Protein AF-A0A067NDP5-F1 (afdb_monomer)

pLDDT: mean 85.1, std 18.45, range [31.41, 98.12]

Structure (mmCIF, N/CA/C/O backbone):
data_AF-A0A067NDP5-F1
#
_entry.id   AF-A0A067NDP5-F1
#
loop_
_atom_site.group_PDB
_atom_site.id
_atom_site.type_symbol
_atom_site.label_atom_id
_atom_site.label_alt_id
_atom_site.label_comp_id
_atom_site.label_asym_id
_atom_site.label_entity_id
_atom_site.label_seq_id
_atom_site.pdbx_PDB_ins_code
_atom_site.Cartn_x
_atom_site.Cartn_y
_atom_site.Cartn_z
_atom_site.occupancy
_atom_site.B_iso_or_equiv
_atom_site.auth_seq_id
_atom_site.auth_comp_id
_atom_site.auth_asym_id
_atom_site.auth_atom_id
_atom_site.pdbx_PDB_model_num
ATOM 1 N N . MET A 1 1 ? 64.165 3.259 50.215 1.00 39.31 1 MET A N 1
ATOM 2 C CA . MET A 1 1 ? 64.208 3.859 48.869 1.00 39.31 1 MET A CA 1
ATOM 3 C C . MET A 1 1 ? 62.874 4.528 48.645 1.00 39.31 1 MET A C 1
ATOM 5 O O . MET A 1 1 ? 61.883 3.859 48.388 1.00 39.31 1 MET A O 1
ATOM 9 N N . GLU A 1 2 ? 62.861 5.828 48.900 1.00 41.53 2 GLU A N 1
ATOM 10 C CA . GLU A 1 2 ? 61.813 6.753 48.487 1.00 41.53 2 GLU A CA 1
ATOM 11 C C . GLU A 1 2 ? 61.827 6.871 46.960 1.00 41.53 2 GLU A C 1
ATOM 13 O O . GLU A 1 2 ? 62.899 6.759 46.371 1.00 41.53 2 GLU A O 1
ATOM 18 N N . LEU A 1 3 ? 60.668 7.119 46.347 1.00 41.94 3 LEU A N 1
ATOM 19 C CA . LEU A 1 3 ? 60.513 8.037 45.213 1.00 41.94 3 LEU A CA 1
ATOM 20 C C . LEU A 1 3 ? 59.014 8.304 45.012 1.00 41.94 3 LEU A C 1
ATOM 22 O O . LEU A 1 3 ? 58.262 7.504 44.462 1.00 41.94 3 LEU A O 1
ATOM 26 N N . ILE A 1 4 ? 58.609 9.450 45.552 1.00 38.56 4 ILE A N 1
ATOM 27 C CA . ILE A 1 4 ? 57.334 10.136 45.358 1.00 38.56 4 ILE A CA 1
ATOM 28 C C . ILE A 1 4 ? 57.357 10.740 43.948 1.00 38.56 4 ILE A C 1
ATOM 30 O O . ILE A 1 4 ? 58.305 11.443 43.603 1.00 38.56 4 ILE A O 1
ATOM 34 N N . ALA A 1 5 ? 56.327 10.482 43.138 1.00 41.34 5 ALA A N 1
ATOM 35 C CA . ALA A 1 5 ? 56.141 11.155 41.856 1.00 41.34 5 ALA A CA 1
ATOM 36 C C . ALA A 1 5 ? 55.153 12.317 42.014 1.00 41.34 5 ALA A C 1
ATOM 38 O O . ALA A 1 5 ? 54.000 12.148 42.412 1.00 41.34 5 ALA A O 1
ATOM 39 N N . SER A 1 6 ? 55.678 13.500 41.726 1.00 41.66 6 SER A N 1
ATOM 40 C CA . SER A 1 6 ? 55.098 14.822 41.907 1.00 41.66 6 SER A CA 1
ATOM 41 C C . SER A 1 6 ? 54.107 15.197 40.805 1.00 41.66 6 SER A C 1
ATOM 43 O O . SER A 1 6 ? 54.255 14.830 39.642 1.00 41.66 6 SER A O 1
ATOM 45 N N . VAL A 1 7 ? 53.125 16.009 41.189 1.00 33.25 7 VAL A N 1
ATOM 46 C CA . VAL A 1 7 ? 52.172 16.698 40.315 1.00 33.25 7 VAL A CA 1
ATOM 47 C C . VAL A 1 7 ? 52.856 17.897 39.646 1.00 33.25 7 VAL A C 1
ATOM 49 O O . VAL A 1 7 ? 53.431 18.735 40.339 1.00 33.25 7 VAL A O 1
ATOM 52 N N . SER A 1 8 ? 52.701 18.047 38.328 1.00 42.38 8 SER A N 1
ATOM 53 C CA . SER A 1 8 ? 52.925 19.318 37.627 1.00 42.38 8 SER A CA 1
ATOM 54 C C . SER A 1 8 ? 51.637 19.778 36.954 1.00 42.38 8 SER A C 1
ATOM 56 O O 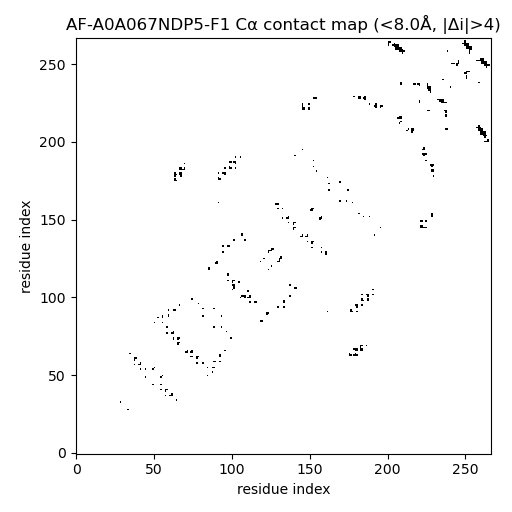. SER A 1 8 ? 51.109 19.133 36.052 1.00 42.38 8 SER A O 1
ATOM 58 N N . ARG A 1 9 ? 51.137 20.920 37.435 1.00 36.53 9 ARG A N 1
ATOM 59 C CA . ARG A 1 9 ? 50.087 21.733 36.821 1.00 36.53 9 ARG A CA 1
ATOM 60 C C . ARG A 1 9 ? 50.687 22.498 35.641 1.00 36.53 9 ARG A C 1
ATOM 62 O O . ARG A 1 9 ? 51.708 23.155 35.818 1.00 36.53 9 ARG A O 1
ATOM 69 N N . SER A 1 10 ? 50.019 22.478 34.491 1.00 45.12 10 SER A N 1
ATOM 70 C CA . SER A 1 10 ? 50.196 23.490 33.449 1.00 45.12 10 SER A CA 1
ATOM 71 C C . SER A 1 10 ? 48.856 24.165 33.190 1.00 45.12 10 SER A C 1
ATOM 73 O O . SER A 1 10 ? 47.838 23.509 32.977 1.00 45.12 10 SER A O 1
ATOM 75 N N . SER A 1 11 ? 48.897 25.485 33.310 1.00 39.09 11 SER A N 1
ATOM 76 C CA . SER A 1 11 ? 47.833 26.457 33.120 1.00 39.09 11 SER A CA 1
ATOM 77 C C . SER A 1 11 ? 47.750 26.812 31.637 1.00 39.09 11 SER A C 1
ATOM 79 O O . SER A 1 11 ? 48.745 27.252 31.068 1.00 39.09 11 SER A O 1
ATOM 81 N N . GLY A 1 12 ? 46.572 26.671 31.033 1.00 38.00 12 GLY A N 1
ATOM 82 C CA . GLY A 1 12 ? 46.265 27.158 29.689 1.00 38.00 12 GLY A CA 1
ATOM 83 C C . GLY A 1 12 ? 44.878 27.783 29.707 1.00 38.00 12 GLY A C 1
ATOM 84 O O . GLY A 1 12 ? 43.888 27.070 29.824 1.00 38.00 12 GLY A O 1
ATOM 85 N N . LEU A 1 13 ? 44.843 29.112 29.691 1.00 39.62 13 LEU A N 1
ATOM 86 C CA . LEU A 1 13 ? 43.693 29.969 29.947 1.00 39.62 13 LEU A CA 1
ATOM 87 C C . LEU A 1 13 ? 43.399 30.751 28.666 1.00 39.62 13 LEU A C 1
ATOM 89 O O . LEU A 1 13 ? 44.028 31.775 28.450 1.00 39.62 13 LEU A O 1
ATOM 93 N N . GLU A 1 14 ? 42.484 30.272 27.826 1.00 42.41 14 GLU A N 1
ATOM 94 C CA . GLU A 1 14 ? 41.905 30.997 26.682 1.00 42.41 14 GLU A CA 1
ATOM 95 C C . GLU A 1 14 ? 40.549 30.350 26.346 1.00 42.41 14 GLU A C 1
ATOM 97 O O . GLU A 1 14 ? 40.441 29.131 26.392 1.00 42.41 14 GLU A O 1
ATOM 102 N N . LYS A 1 15 ? 39.472 31.020 25.946 1.00 47.00 15 LYS A N 1
ATOM 103 C CA . LYS A 1 15 ? 38.990 32.404 26.012 1.00 47.00 15 LYS A CA 1
ATOM 104 C C . LYS A 1 15 ? 37.542 32.289 25.509 1.00 47.00 15 LYS A C 1
ATOM 106 O O . LYS A 1 15 ? 37.313 31.610 24.510 1.00 47.00 15 LYS A O 1
ATOM 111 N N . ASP A 1 16 ? 36.595 32.903 26.210 1.00 38.62 16 ASP A N 1
ATOM 112 C CA . ASP A 1 16 ? 35.171 32.879 25.868 1.00 38.62 16 ASP A CA 1
ATOM 113 C C . ASP A 1 16 ? 34.904 33.350 24.433 1.00 38.62 16 ASP A C 1
ATOM 115 O O . ASP A 1 16 ? 35.484 34.326 23.948 1.00 38.62 16 ASP A O 1
ATOM 119 N N . GLY A 1 17 ? 33.993 32.641 23.776 1.00 38.41 17 GLY A N 1
ATOM 120 C CA . GLY A 1 17 ? 33.547 32.889 22.414 1.00 38.41 17 GLY A CA 1
ATOM 121 C C . GLY A 1 17 ? 32.207 32.212 22.171 1.00 38.41 17 GLY A C 1
ATOM 122 O O . GLY A 1 17 ? 32.102 31.346 21.304 1.00 38.41 17 GLY A O 1
ATOM 123 N N . ASP A 1 18 ? 31.200 32.594 22.961 1.00 39.84 18 ASP A N 1
ATOM 124 C CA . ASP A 1 18 ? 29.792 32.301 22.703 1.00 39.84 18 ASP A CA 1
ATOM 125 C C . ASP A 1 18 ? 29.424 32.793 21.301 1.00 39.84 18 ASP A C 1
ATOM 127 O O . ASP A 1 18 ? 29.210 33.979 21.055 1.00 39.84 18 ASP A O 1
ATOM 131 N N . THR A 1 19 ? 29.369 31.856 20.361 1.00 40.47 19 THR A N 1
ATOM 132 C CA . THR A 1 19 ? 28.706 32.063 19.080 1.00 40.47 19 THR A CA 1
ATOM 133 C C . THR A 1 19 ? 27.447 31.220 19.121 1.00 40.47 19 THR A C 1
ATOM 135 O O . THR A 1 19 ? 27.448 30.045 18.754 1.00 40.47 19 THR A O 1
ATOM 138 N N . GLU A 1 20 ? 26.377 31.820 19.644 1.00 35.19 20 GLU A N 1
ATOM 139 C CA . GLU A 1 20 ? 25.024 31.306 19.479 1.00 35.19 20 GLU A CA 1
ATOM 140 C C . GLU A 1 20 ? 24.784 31.008 17.991 1.00 35.19 20 GLU A C 1
ATOM 142 O O . GLU A 1 20 ? 24.902 31.914 17.157 1.00 35.19 20 GLU A O 1
ATOM 147 N N . PRO A 1 21 ? 24.387 29.785 17.606 1.00 37.47 21 PRO A N 1
ATOM 148 C CA . PRO A 1 21 ? 23.701 29.628 16.346 1.00 37.47 21 PRO A CA 1
ATOM 149 C C . PRO A 1 21 ? 22.317 30.243 16.545 1.00 37.47 21 PRO A C 1
ATOM 151 O O . PRO A 1 21 ? 21.415 29.619 17.110 1.00 37.47 21 PRO A O 1
ATOM 154 N N . GLN A 1 22 ? 22.158 31.485 16.083 1.00 32.31 22 GLN A N 1
ATOM 155 C CA . GLN A 1 22 ? 20.854 32.078 15.815 1.00 32.31 22 GLN A CA 1
ATOM 156 C C . GLN A 1 22 ? 20.110 31.138 14.865 1.00 32.31 22 GLN A C 1
ATOM 158 O O . GLN A 1 22 ? 20.289 31.147 13.646 1.00 32.31 22 GLN A O 1
ATOM 163 N N . CYS A 1 23 ? 19.297 30.267 15.459 1.00 31.41 23 CYS A N 1
ATOM 164 C CA . CYS A 1 23 ? 18.343 29.428 14.769 1.00 31.41 23 CYS A CA 1
ATOM 165 C C . CYS A 1 23 ? 17.280 30.363 14.199 1.00 31.41 23 CYS A C 1
ATOM 167 O O . CYS A 1 23 ? 16.295 30.714 14.856 1.00 31.41 23 CYS A O 1
ATOM 169 N N . ASN A 1 24 ? 17.539 30.822 12.974 1.00 31.66 24 ASN A N 1
ATOM 170 C CA . ASN A 1 24 ? 16.583 31.542 12.162 1.00 31.66 24 ASN A CA 1
ATOM 171 C C . ASN A 1 24 ? 15.307 30.711 12.097 1.00 31.66 24 ASN A C 1
ATOM 173 O O . ASN A 1 24 ? 15.234 29.645 11.483 1.00 31.66 24 ASN A O 1
ATOM 177 N N . THR A 1 25 ? 14.313 31.235 12.803 1.00 39.59 25 THR A N 1
ATOM 178 C CA . THR A 1 25 ? 12.970 30.708 12.944 1.00 39.59 25 THR A CA 1
ATOM 179 C C . THR A 1 25 ? 12.298 30.736 11.577 1.00 39.59 25 THR A C 1
ATOM 181 O O . THR A 1 25 ? 11.581 31.668 11.224 1.00 39.59 25 THR A O 1
ATOM 184 N N . SER A 1 26 ? 12.517 29.684 10.796 1.00 36.72 26 SER A N 1
ATOM 185 C CA . SER A 1 26 ? 11.546 29.257 9.803 1.00 36.72 26 SER A CA 1
ATOM 186 C C . SER A 1 26 ? 10.469 28.491 10.568 1.00 36.72 26 SER A C 1
ATOM 188 O O . SER A 1 26 ? 10.688 27.397 11.084 1.00 36.72 26 SER A O 1
ATOM 190 N N . ARG A 1 27 ? 9.297 29.121 10.717 1.00 39.19 27 ARG A N 1
ATOM 191 C CA . ARG A 1 27 ? 8.051 28.501 11.192 1.00 39.19 27 ARG A CA 1
ATOM 192 C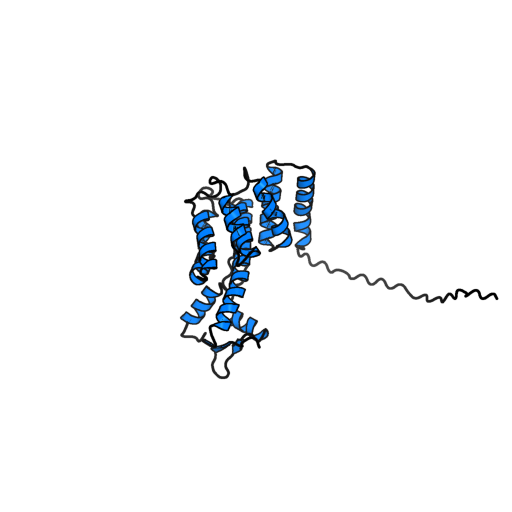 C . ARG A 1 27 ? 7.626 27.395 10.213 1.00 39.19 27 ARG A C 1
ATOM 194 O O . ARG A 1 27 ? 6.684 27.559 9.451 1.00 39.19 27 ARG A O 1
ATOM 201 N N . GLY A 1 28 ? 8.329 26.272 10.229 1.00 39.34 28 GLY A N 1
ATOM 202 C CA . GLY A 1 28 ? 7.799 24.976 9.835 1.00 39.34 28 GLY A CA 1
ATOM 203 C C . GLY A 1 28 ? 7.337 24.287 11.110 1.00 39.34 28 GLY A C 1
ATOM 204 O O . GLY A 1 28 ? 8.089 24.226 12.081 1.00 39.34 28 GLY A O 1
ATOM 205 N N . LEU A 1 29 ? 6.092 23.821 11.154 1.00 44.34 29 LEU A N 1
ATOM 206 C CA . LEU A 1 29 ? 5.614 22.941 12.219 1.00 44.34 29 LEU A CA 1
ATOM 207 C C . LEU A 1 29 ? 6.519 21.704 12.239 1.00 44.34 29 LEU A C 1
ATOM 209 O O . LEU A 1 29 ? 6.339 20.797 11.434 1.00 44.34 29 LEU A O 1
ATOM 213 N N . ALA A 1 30 ? 7.531 21.703 13.111 1.00 49.16 30 ALA A N 1
ATOM 214 C CA . ALA A 1 30 ? 8.413 20.563 13.292 1.00 49.16 30 ALA A CA 1
ATOM 215 C C . ALA A 1 30 ? 7.529 19.349 13.630 1.00 49.16 30 ALA A C 1
ATOM 217 O O . ALA A 1 30 ? 6.826 19.409 14.649 1.00 49.16 30 ALA A O 1
ATOM 218 N N . PRO A 1 31 ? 7.536 18.282 12.807 1.00 54.66 31 PRO A N 1
ATOM 219 C CA . PRO A 1 31 ? 6.692 17.106 13.010 1.00 54.66 31 PRO A CA 1
ATOM 220 C C . PRO A 1 31 ? 6.791 16.589 14.456 1.00 54.66 31 PRO A C 1
ATOM 222 O O . PRO A 1 31 ? 5.787 16.288 15.098 1.00 54.66 31 PRO A O 1
ATOM 225 N N . ASP A 1 32 ? 7.998 16.643 15.023 1.00 52.91 32 ASP A N 1
ATOM 226 C CA . ASP A 1 32 ? 8.335 16.212 16.382 1.00 52.91 32 ASP A CA 1
ATOM 227 C C . ASP A 1 32 ? 7.511 16.866 17.499 1.00 52.91 32 ASP A C 1
ATOM 229 O O .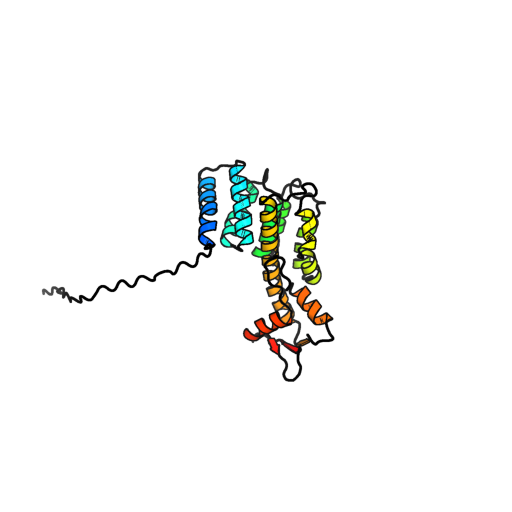 ASP A 1 32 ? 7.228 16.220 18.510 1.00 52.91 32 ASP A O 1
ATOM 233 N N . ARG A 1 33 ? 7.072 18.123 17.341 1.00 52.41 33 ARG A N 1
ATOM 234 C CA . ARG A 1 33 ? 6.260 18.795 18.372 1.00 52.41 33 ARG A CA 1
ATOM 235 C C . ARG A 1 33 ? 4.805 18.333 18.367 1.00 52.41 33 ARG A C 1
ATOM 237 O O . ARG A 1 33 ? 4.185 18.325 19.427 1.00 52.41 33 ARG A O 1
ATOM 244 N N . VAL A 1 34 ? 4.277 17.917 17.215 1.00 57.12 34 VAL A N 1
ATOM 245 C CA . VAL A 1 34 ? 2.905 17.399 17.096 1.00 57.12 34 VAL A CA 1
ATOM 246 C C . VAL A 1 34 ? 2.816 15.957 17.622 1.00 57.12 34 VAL A C 1
ATOM 248 O O . VAL A 1 34 ? 1.803 15.595 18.212 1.00 57.12 34 VAL A O 1
ATOM 251 N N . TYR A 1 35 ? 3.884 15.152 17.525 1.00 54.50 35 TYR A N 1
ATOM 252 C CA . TYR A 1 35 ? 3.906 13.784 18.084 1.00 54.50 35 TYR A CA 1
ATOM 253 C C . TYR A 1 35 ?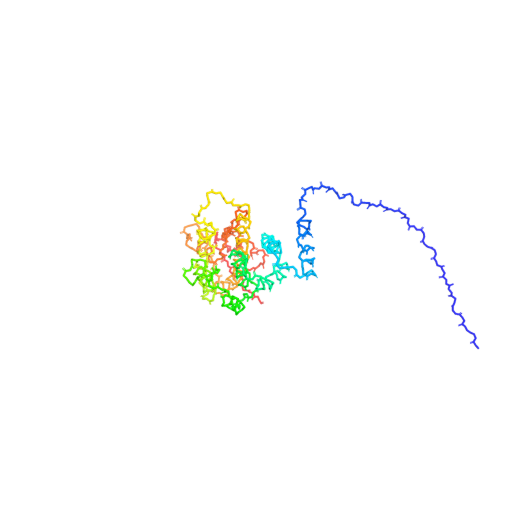 4.178 13.698 19.580 1.00 54.50 35 TYR A C 1
ATOM 255 O O . TYR A 1 35 ? 3.957 12.645 20.187 1.00 54.50 35 TYR A O 1
ATOM 263 N N . LEU A 1 36 ? 4.707 14.760 20.189 1.00 57.66 36 LEU A N 1
ATOM 264 C CA . LEU A 1 36 ? 5.069 14.704 21.600 1.00 57.66 36 LEU A CA 1
ATOM 265 C C . LEU A 1 36 ? 3.831 14.594 22.504 1.00 57.66 36 LEU A C 1
ATOM 267 O O . LEU A 1 36 ? 3.935 14.063 23.610 1.00 57.66 36 LEU A O 1
ATOM 271 N N . SER A 1 37 ? 2.666 15.073 22.049 1.00 68.88 37 SER A N 1
ATOM 272 C CA . SER A 1 37 ? 1.435 15.038 22.840 1.00 68.88 37 SER A CA 1
ATOM 273 C C . SER A 1 37 ? 0.781 13.649 22.901 1.00 68.88 37 SER A C 1
ATOM 275 O O . SER A 1 37 ? 0.521 13.205 24.021 1.00 68.88 37 SER A O 1
ATOM 277 N N . PRO A 1 38 ? 0.583 12.877 21.808 1.00 75.50 38 PRO A N 1
ATOM 278 C CA . PRO A 1 38 ? -0.126 11.601 21.903 1.00 75.50 38 PRO A CA 1
ATOM 279 C C . PRO A 1 38 ? 0.745 10.495 22.510 1.00 75.50 38 PRO A C 1
ATOM 281 O O . PRO A 1 38 ? 0.230 9.605 23.181 1.00 75.50 38 PRO A O 1
ATOM 284 N N . GLY A 1 39 ? 2.073 10.556 22.338 1.00 78.62 39 GLY A N 1
ATOM 285 C CA . GLY A 1 39 ? 3.000 9.598 22.955 1.00 78.62 39 GLY A CA 1
ATOM 286 C C . GLY A 1 39 ? 2.952 9.635 24.484 1.00 78.62 39 GLY A C 1
ATOM 287 O O . GLY A 1 39 ? 2.762 8.599 25.118 1.00 78.62 39 GLY A O 1
ATOM 288 N N . LYS A 1 40 ? 3.028 10.838 25.068 1.00 85.12 40 LYS A N 1
ATOM 289 C CA . LYS A 1 40 ? 2.924 11.037 26.523 1.00 85.12 40 LYS A CA 1
ATOM 290 C C . LYS A 1 40 ? 1.547 10.654 27.066 1.00 85.12 40 LYS A C 1
ATOM 292 O O . LYS A 1 40 ? 1.446 10.089 28.150 1.00 85.12 40 LYS A O 1
ATOM 297 N N . LEU A 1 41 ? 0.486 10.936 26.305 1.00 87.06 41 LEU A N 1
ATOM 298 C CA . LEU A 1 41 ? -0.872 10.540 26.680 1.00 87.06 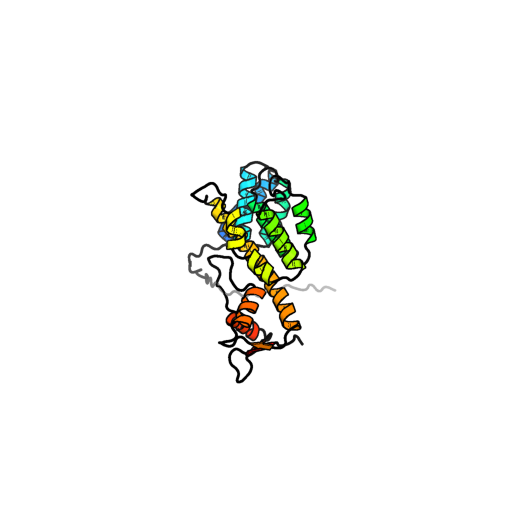41 LEU A CA 1
ATOM 299 C C . LEU A 1 41 ? -1.026 9.016 26.717 1.00 87.06 41 LEU A C 1
ATOM 301 O O . LEU A 1 41 ? -1.568 8.494 27.686 1.00 87.06 41 LEU A O 1
ATOM 305 N N . ARG A 1 42 ? -0.504 8.293 25.716 1.00 90.19 42 ARG A N 1
ATOM 306 C CA . ARG A 1 42 ? -0.520 6.820 25.710 1.00 90.19 42 ARG A CA 1
ATOM 307 C C . ARG A 1 42 ? 0.259 6.226 26.882 1.00 90.19 42 ARG A C 1
ATOM 309 O O . ARG A 1 42 ? -0.214 5.271 27.485 1.00 90.19 42 ARG A O 1
ATOM 316 N N . GLU A 1 43 ? 1.402 6.806 27.242 1.00 88.94 43 GLU A N 1
ATOM 317 C CA . GLU A 1 43 ? 2.174 6.383 28.419 1.00 88.94 43 GLU A CA 1
ATOM 318 C C . GLU A 1 43 ? 1.372 6.556 29.721 1.00 88.94 43 GLU A C 1
ATOM 320 O O . GLU A 1 43 ? 1.280 5.624 30.520 1.00 88.94 43 GLU A O 1
ATOM 325 N N . GLY A 1 44 ? 0.707 7.704 29.900 1.00 90.19 44 GLY A N 1
ATOM 326 C CA . GLY A 1 44 ? -0.176 7.955 31.046 1.00 90.19 44 GLY A CA 1
ATOM 327 C C . GLY A 1 44 ? -1.423 7.059 31.084 1.00 90.19 44 GLY A C 1
ATOM 328 O O . GLY A 1 44 ? -1.881 6.649 32.151 1.00 90.19 44 GLY A O 1
ATOM 329 N N . ILE A 1 45 ? -1.981 6.714 29.923 1.00 90.75 45 ILE A N 1
ATOM 330 C CA . ILE A 1 45 ? -3.100 5.766 29.828 1.00 90.75 45 ILE A CA 1
ATOM 331 C C . ILE A 1 45 ? -2.636 4.356 30.198 1.00 90.75 45 ILE A C 1
ATOM 333 O O . ILE A 1 45 ? -3.288 3.685 30.996 1.00 90.75 45 ILE A O 1
ATOM 337 N N . SER A 1 46 ? -1.486 3.930 29.672 1.00 88.31 46 SER A N 1
ATOM 338 C CA . SER A 1 46 ? -0.917 2.617 29.971 1.00 88.31 46 SER A CA 1
ATOM 339 C C . SER A 1 46 ? -0.574 2.467 31.453 1.00 88.31 46 SER A C 1
ATOM 341 O O . SER A 1 46 ? -0.746 1.380 31.995 1.00 88.31 46 SER A O 1
ATOM 343 N N . SER A 1 47 ? -0.115 3.532 32.121 1.00 91.31 47 SER A N 1
ATOM 344 C CA . SER A 1 47 ? 0.196 3.497 33.557 1.00 91.31 47 SER A CA 1
ATOM 345 C C . SER A 1 47 ? -1.047 3.525 34.449 1.00 91.31 47 SER A C 1
ATOM 347 O O . SER A 1 47 ? -1.027 2.965 35.542 1.00 91.31 47 SER A O 1
ATOM 349 N N . SER A 1 48 ? -2.141 4.133 33.982 1.00 91.62 48 SER A N 1
ATOM 350 C CA . SER A 1 48 ? -3.419 4.185 34.706 1.00 91.62 48 SER A CA 1
ATOM 351 C C . SER A 1 48 ? -4.361 3.015 34.403 1.00 91.62 48 SER A C 1
ATOM 353 O O . SER A 1 48 ? -5.392 2.893 35.061 1.00 91.62 48 SER A O 1
ATOM 355 N N . ASN A 1 49 ? -4.022 2.159 33.431 1.00 88.69 49 ASN A N 1
ATOM 356 C CA . ASN A 1 49 ? -4.831 1.022 32.977 1.00 88.69 49 ASN A CA 1
ATOM 357 C C . ASN A 1 49 ? -6.288 1.407 32.626 1.00 88.69 49 ASN A C 1
ATOM 359 O O . ASN A 1 49 ? -7.231 0.662 32.898 1.00 88.69 49 ASN A O 1
ATOM 363 N N . ARG A 1 50 ? -6.491 2.601 32.050 1.00 87.75 50 ARG A N 1
ATOM 364 C CA . ARG A 1 50 ? -7.820 3.090 31.639 1.00 87.75 50 ARG A CA 1
ATOM 365 C C . ARG A 1 50 ? -8.267 2.437 30.333 1.00 87.75 50 ARG A C 1
ATOM 367 O O . ARG A 1 50 ? -7.508 2.427 29.368 1.00 87.75 50 ARG A O 1
ATOM 374 N N . GLN A 1 51 ? -9.524 1.997 30.272 1.00 89.38 51 GLN A N 1
ATOM 375 C CA . GLN A 1 51 ? -10.143 1.362 29.094 1.00 89.38 51 GLN A CA 1
ATOM 376 C C . GLN A 1 51 ? -11.431 2.075 28.649 1.00 89.38 51 GLN A C 1
ATOM 378 O O . GLN A 1 51 ? -12.389 1.451 28.207 1.00 89.38 51 GLN A O 1
ATOM 383 N N . ASP A 1 52 ? -11.494 3.392 28.823 1.00 91.56 52 ASP A N 1
ATOM 384 C CA . ASP A 1 52 ? -12.678 4.173 28.474 1.00 91.56 52 ASP A CA 1
ATOM 385 C C . ASP A 1 52 ? -12.655 4.669 27.016 1.00 91.56 52 ASP A C 1
ATOM 387 O O . ASP A 1 52 ? -11.681 4.510 26.276 1.00 91.56 52 ASP A O 1
ATOM 391 N N . ALA A 1 53 ? -13.747 5.319 26.603 1.00 90.62 53 ALA A N 1
ATOM 392 C CA . ALA A 1 53 ? -13.878 5.926 25.278 1.00 90.62 53 ALA A CA 1
ATOM 393 C C . ALA A 1 53 ? -12.755 6.929 24.955 1.00 90.62 53 ALA A C 1
ATOM 395 O O . ALA A 1 53 ? -12.358 7.078 23.799 1.00 90.62 53 ALA A O 1
ATOM 396 N N . PHE A 1 54 ? -12.209 7.596 25.976 1.00 91.69 54 PHE A N 1
ATOM 397 C CA . PHE A 1 54 ? -11.087 8.511 25.807 1.00 91.69 54 PHE A CA 1
ATOM 398 C C . PHE A 1 54 ? -9.804 7.760 25.439 1.00 91.69 54 PHE A C 1
ATOM 400 O O . PHE A 1 54 ? -9.126 8.162 24.492 1.00 91.69 54 PHE A O 1
ATOM 407 N N . THR A 1 55 ? -9.497 6.652 26.127 1.00 91.69 55 THR A N 1
ATOM 408 C CA . THR A 1 55 ? -8.370 5.779 25.776 1.00 91.69 55 THR A CA 1
ATOM 409 C C . THR A 1 55 ? -8.428 5.383 24.305 1.00 91.69 55 THR A C 1
ATOM 411 O O . THR A 1 55 ? -7.461 5.597 23.573 1.00 91.69 55 THR A O 1
ATOM 414 N N . LEU A 1 56 ? -9.572 4.873 23.850 1.00 91.50 56 LEU A N 1
ATOM 415 C CA . LEU A 1 56 ? -9.759 4.428 22.468 1.00 91.50 56 LEU A CA 1
ATOM 416 C C . LEU A 1 56 ? -9.444 5.540 21.474 1.00 91.50 56 LEU A C 1
ATOM 418 O O . LEU A 1 56 ? -8.611 5.366 20.583 1.00 91.50 56 LEU A O 1
ATOM 422 N N . LYS A 1 57 ? -10.020 6.723 21.700 1.00 91.69 57 LYS A N 1
ATOM 423 C CA . LYS A 1 57 ? -9.816 7.871 20.824 1.00 91.69 57 LYS A CA 1
ATOM 424 C C . LYS A 1 57 ? -8.352 8.304 20.757 1.00 91.69 57 LYS A C 1
ATOM 426 O O . LYS A 1 57 ? -7.866 8.674 19.684 1.00 91.69 57 LYS A O 1
ATOM 431 N N . VAL A 1 58 ? -7.625 8.240 21.876 1.00 93.31 58 VAL A N 1
ATOM 432 C CA . VAL A 1 58 ? -6.189 8.553 21.911 1.00 93.31 58 VAL A CA 1
ATOM 433 C C . VAL A 1 58 ? -5.381 7.535 21.105 1.00 93.31 58 VAL A C 1
ATOM 435 O O . VAL A 1 58 ? -4.493 7.944 20.351 1.00 93.31 58 VAL A O 1
ATOM 438 N N . TYR A 1 59 ? -5.674 6.237 21.219 1.00 93.94 59 TYR A N 1
ATOM 439 C CA . TYR A 1 59 ? -4.978 5.202 20.445 1.00 93.94 59 TYR A CA 1
ATOM 440 C C . TYR A 1 59 ? -5.279 5.302 18.946 1.00 93.94 59 TYR A C 1
ATOM 442 O O . TYR A 1 59 ? -4.343 5.251 18.152 1.00 93.94 59 TYR A O 1
ATOM 450 N N . GLU A 1 60 ? -6.534 5.525 18.555 1.00 93.44 60 GLU A N 1
ATOM 451 C CA . GLU A 1 60 ? -6.925 5.721 17.153 1.00 93.44 60 GLU A CA 1
ATOM 452 C C . GLU A 1 60 ? -6.261 6.950 16.538 1.00 93.44 60 GLU A C 1
ATOM 454 O O . GLU A 1 60 ? -5.616 6.860 15.497 1.00 93.44 60 GLU A O 1
ATOM 459 N N . THR A 1 61 ? -6.348 8.095 17.217 1.00 93.88 61 THR A N 1
ATOM 460 C CA . THR A 1 61 ? -5.727 9.335 16.735 1.00 93.88 61 THR A CA 1
ATOM 461 C C . THR A 1 61 ? -4.213 9.163 16.632 1.00 93.88 61 THR A C 1
ATOM 463 O O . THR A 1 61 ? -3.604 9.573 15.645 1.00 93.88 61 THR A O 1
ATOM 466 N N . SER A 1 62 ? -3.591 8.499 17.614 1.00 94.88 62 SER A N 1
ATOM 467 C CA . SER A 1 62 ? -2.161 8.181 17.562 1.00 94.88 62 SER A CA 1
ATOM 468 C C . SER A 1 62 ? -1.821 7.276 16.380 1.00 94.88 62 SER A C 1
ATOM 470 O O . SER A 1 62 ? -0.801 7.500 15.735 1.00 94.88 62 SER A O 1
ATOM 472 N N . LEU A 1 63 ? -2.654 6.271 16.088 1.00 95.94 63 LEU A N 1
ATOM 473 C CA . LEU A 1 63 ? -2.467 5.366 14.955 1.00 95.94 63 LEU A CA 1
ATOM 474 C C . LEU A 1 63 ? -2.540 6.133 13.636 1.00 95.94 63 LEU A C 1
ATOM 476 O O . LEU A 1 63 ? -1.652 5.989 12.800 1.00 95.94 63 LEU A O 1
ATOM 480 N N . PHE A 1 64 ? -3.570 6.964 13.460 1.00 95.50 64 PHE A N 1
ATOM 481 C CA . PHE A 1 64 ? -3.774 7.722 12.229 1.00 95.50 64 PHE A CA 1
ATOM 482 C C . PHE A 1 64 ? -2.631 8.697 11.983 1.00 95.50 64 PHE A C 1
ATOM 484 O O . PHE A 1 64 ? -2.095 8.750 10.881 1.00 95.50 64 PHE A O 1
ATOM 491 N N . MET A 1 65 ? -2.191 9.405 13.021 1.00 94.56 65 MET A N 1
ATOM 492 C CA . MET A 1 65 ? -1.036 10.294 12.924 1.00 94.56 65 MET A CA 1
ATOM 493 C C . MET A 1 65 ? 0.237 9.502 12.608 1.00 94.56 65 MET A C 1
ATOM 495 O O . MET A 1 65 ? 0.949 9.838 11.667 1.00 94.56 65 MET A O 1
ATOM 499 N N . ALA A 1 66 ? 0.508 8.409 13.324 1.00 95.19 66 ALA A N 1
ATOM 500 C CA . ALA A 1 66 ? 1.677 7.576 13.050 1.00 95.19 66 ALA A CA 1
ATOM 501 C C . ALA A 1 66 ? 1.696 7.052 11.601 1.00 95.19 66 ALA A C 1
ATOM 503 O O . ALA A 1 66 ? 2.759 7.020 10.989 1.00 95.19 66 ALA A O 1
ATOM 504 N N . ALA A 1 67 ? 0.533 6.703 11.048 1.00 96.00 67 ALA A N 1
ATOM 505 C CA . ALA A 1 67 ? 0.363 6.287 9.660 1.00 96.00 67 ALA A CA 1
ATOM 506 C C . ALA A 1 67 ? 0.591 7.431 8.659 1.00 96.00 67 ALA A C 1
ATOM 508 O O . ALA A 1 67 ? 1.411 7.287 7.757 1.00 96.00 67 ALA A O 1
ATOM 509 N N . ILE A 1 68 ? -0.092 8.572 8.830 1.00 94.75 68 ILE A N 1
ATOM 510 C CA . ILE A 1 68 ? 0.010 9.748 7.941 1.00 94.75 68 ILE A CA 1
ATOM 511 C C . ILE A 1 68 ? 1.459 10.215 7.802 1.00 94.75 68 ILE A C 1
ATOM 513 O O . ILE A 1 68 ? 1.882 10.647 6.732 1.00 94.75 68 ILE A O 1
ATOM 517 N N . PHE A 1 69 ? 2.217 10.114 8.887 1.00 93.31 69 PHE A N 1
ATOM 518 C CA . PHE A 1 69 ? 3.588 10.587 8.954 1.00 93.31 69 PHE A CA 1
ATOM 519 C C . PHE A 1 69 ? 4.643 9.482 8.855 1.00 93.31 69 PHE A C 1
ATOM 521 O O . PHE A 1 69 ? 5.809 9.721 9.167 1.00 93.31 69 PHE A O 1
ATOM 528 N N . ASP A 1 70 ? 4.240 8.283 8.428 1.00 93.00 70 ASP A N 1
ATOM 529 C CA . ASP A 1 70 ? 5.127 7.146 8.150 1.00 93.00 70 ASP A CA 1
ATOM 530 C C . ASP A 1 70 ? 6.057 6.783 9.330 1.00 93.00 70 ASP A C 1
ATOM 532 O O . ASP A 1 70 ? 7.213 6.384 9.171 1.00 93.00 70 ASP A O 1
ATOM 536 N N . SER A 1 71 ? 5.565 6.936 10.564 1.00 94.62 71 SER A N 1
ATOM 537 C CA . SER A 1 71 ? 6.336 6.674 11.779 1.00 94.62 71 SER A CA 1
ATOM 538 C C . SER A 1 71 ? 6.263 5.197 12.172 1.00 94.62 71 SER A C 1
ATOM 540 O O . SER A 1 71 ? 5.518 4.806 13.077 1.00 94.62 71 SER A O 1
ATOM 542 N N . GLN A 1 72 ? 7.094 4.363 11.537 1.00 92.25 72 GLN A N 1
ATOM 543 C CA . GLN A 1 72 ? 7.122 2.910 11.778 1.00 92.25 72 GLN A CA 1
ATOM 544 C C . GLN A 1 72 ? 7.323 2.551 13.257 1.00 92.25 72 GLN A C 1
ATOM 546 O O . GLN A 1 72 ? 6.677 1.647 13.785 1.00 92.25 72 GLN A O 1
ATOM 551 N N . LYS A 1 73 ? 8.182 3.299 13.965 1.00 91.94 73 LYS A N 1
ATOM 552 C CA . LYS A 1 73 ? 8.422 3.102 15.404 1.00 91.94 73 LYS A CA 1
ATOM 553 C C . LYS A 1 73 ? 7.136 3.271 16.217 1.00 91.94 73 LYS A C 1
ATOM 555 O O . LYS A 1 73 ? 6.893 2.503 17.146 1.00 91.94 73 LYS A O 1
ATOM 560 N N . GLN A 1 74 ? 6.316 4.267 15.882 1.00 93.50 74 GLN A N 1
ATOM 561 C CA . GLN A 1 74 ? 5.052 4.487 16.573 1.00 93.50 74 GLN A CA 1
ATOM 562 C C . GLN A 1 74 ? 4.016 3.437 16.184 1.00 93.50 74 GLN A C 1
ATOM 564 O O . GLN A 1 74 ? 3.406 2.871 17.088 1.00 93.50 74 GLN A O 1
ATOM 569 N N . LEU A 1 75 ? 3.874 3.109 14.897 1.00 94.56 75 LEU A N 1
ATOM 570 C CA . LEU A 1 75 ? 2.962 2.055 14.440 1.00 94.56 75 LEU A CA 1
ATOM 571 C C . LEU A 1 75 ? 3.249 0.720 15.139 1.00 94.56 75 LEU A C 1
ATOM 573 O O . LEU A 1 75 ? 2.345 0.129 15.726 1.00 94.56 75 LEU A O 1
ATOM 577 N N . ASN A 1 76 ? 4.520 0.317 15.213 1.00 94.12 76 ASN A N 1
ATOM 578 C CA . ASN A 1 76 ? 4.943 -0.908 15.898 1.00 94.12 76 ASN A CA 1
ATOM 579 C C . ASN A 1 76 ? 4.656 -0.895 17.409 1.00 94.12 76 ASN A C 1
ATOM 581 O O . ASN A 1 76 ? 4.494 -1.954 18.005 1.00 94.12 76 ASN A O 1
ATOM 585 N N . SER A 1 77 ? 4.559 0.286 18.032 1.00 93.69 77 SER A N 1
ATOM 586 C CA . SER A 1 77 ? 4.155 0.418 19.440 1.00 93.69 77 SER A CA 1
ATOM 587 C C . SER A 1 77 ? 2.634 0.398 19.649 1.00 93.69 77 SER A C 1
ATOM 589 O O . SER A 1 77 ? 2.175 -0.001 20.715 1.00 93.69 77 SER A O 1
ATOM 591 N N . ILE A 1 78 ? 1.856 0.870 18.667 1.00 94.19 78 ILE A N 1
ATOM 592 C CA . ILE A 1 78 ? 0.401 1.069 18.777 1.00 94.19 78 ILE A CA 1
ATOM 593 C C . ILE A 1 78 ? -0.349 -0.191 18.365 1.00 94.19 78 ILE A C 1
ATOM 595 O O . ILE A 1 78 ? -1.221 -0.653 19.093 1.00 94.19 78 ILE A O 1
ATOM 599 N N . VAL A 1 79 ? -0.008 -0.743 17.201 1.00 94.25 79 VAL A N 1
ATOM 600 C CA . VAL A 1 79 ? -0.758 -1.826 16.556 1.00 94.25 79 VAL A CA 1
ATOM 601 C C . VAL A 1 79 ? -0.933 -3.058 17.465 1.00 94.25 79 VAL A C 1
ATOM 603 O O . VAL A 1 79 ? -2.059 -3.544 17.563 1.00 94.25 79 VAL A O 1
ATOM 606 N N . PRO A 1 80 ? 0.085 -3.524 18.221 1.00 91.75 80 PRO A N 1
ATOM 607 C CA . PRO A 1 80 ? -0.078 -4.660 19.136 1.00 91.75 80 PRO A CA 1
ATOM 608 C C . PRO A 1 80 ? -1.040 -4.422 20.310 1.00 91.75 80 PRO A C 1
ATOM 610 O O . PRO A 1 80 ? -1.441 -5.387 20.952 1.00 91.75 80 PRO A O 1
ATOM 613 N N . GLN A 1 81 ? -1.395 -3.166 20.608 1.00 90.75 81 GLN A N 1
ATOM 614 C CA . GLN A 1 81 ? -2.313 -2.792 21.694 1.00 90.75 81 GLN A CA 1
ATOM 615 C C . GLN A 1 81 ? -3.770 -2.684 21.226 1.00 90.75 81 GLN A C 1
ATOM 617 O O . GLN A 1 81 ? -4.674 -2.606 22.044 1.00 90.75 81 GLN A O 1
ATOM 622 N N . LEU A 1 82 ? -4.034 -2.673 19.918 1.00 88.88 82 LEU A N 1
ATOM 623 C CA . LEU A 1 82 ? -5.405 -2.609 19.403 1.00 88.88 82 LEU A CA 1
ATOM 624 C C . LEU A 1 82 ? -6.223 -3.884 19.670 1.00 88.88 82 LEU A C 1
ATOM 626 O O . LEU A 1 82 ? -7.425 -3.750 19.902 1.00 88.88 82 LEU A O 1
ATOM 630 N N . PRO A 1 83 ? -5.630 -5.098 19.705 1.00 83.88 83 PRO A N 1
ATOM 631 C CA . PRO A 1 83 ? -6.363 -6.303 20.057 1.00 83.88 83 PRO A CA 1
ATOM 632 C C . PRO A 1 83 ? -7.060 -6.284 21.416 1.00 83.88 83 PRO A C 1
ATOM 634 O O . PRO A 1 83 ? -8.162 -6.805 21.559 1.00 83.88 83 PRO A O 1
ATOM 637 N N . SER A 1 84 ? -6.436 -5.672 22.423 1.00 84.38 84 SER A N 1
ATOM 638 C CA . SER A 1 84 ? -7.018 -5.571 23.765 1.00 84.38 84 SER A CA 1
ATOM 639 C C . SER A 1 84 ? -8.155 -4.549 23.851 1.00 84.38 84 SER A C 1
ATOM 641 O O . SER A 1 84 ? -8.848 -4.501 24.861 1.00 84.38 84 SER A O 1
ATOM 643 N N . LEU A 1 85 ? -8.365 -3.760 22.795 1.00 82.75 85 LEU A N 1
ATOM 644 C CA . LEU A 1 85 ? -9.353 -2.686 22.712 1.00 82.75 85 LEU A CA 1
ATOM 645 C C . LEU A 1 85 ? -10.525 -3.031 21.772 1.00 82.75 85 LEU A C 1
ATOM 647 O O . LEU A 1 85 ? -11.313 -2.152 21.430 1.00 82.75 85 LEU A O 1
ATOM 651 N N . HIS A 1 86 ? -10.635 -4.296 21.346 1.00 75.38 86 HIS A N 1
ATOM 652 C CA . HIS A 1 86 ? -11.522 -4.741 20.268 1.00 75.38 86 HIS A CA 1
ATOM 653 C C . HIS A 1 86 ? -12.954 -4.218 20.346 1.00 75.38 86 HIS A C 1
ATOM 655 O O . HIS A 1 86 ? -13.468 -3.839 19.311 1.00 75.38 86 HIS A O 1
ATOM 661 N N . ASP A 1 87 ? -13.596 -4.144 21.511 1.00 80.12 87 ASP A N 1
ATOM 662 C CA . ASP A 1 87 ? -15.045 -3.902 21.589 1.00 80.12 87 ASP A CA 1
ATOM 663 C C . ASP A 1 87 ? -15.510 -2.525 21.083 1.00 80.12 87 ASP A C 1
ATOM 665 O O . ASP A 1 87 ? -16.711 -2.289 20.953 1.00 80.12 87 ASP A O 1
ATOM 669 N N . SER A 1 88 ? -14.604 -1.583 20.808 1.00 84.06 88 SER A N 1
ATOM 670 C CA . SER A 1 88 ? -14.988 -0.203 20.477 1.00 84.06 88 SER A CA 1
ATOM 671 C C . SER A 1 88 ? -14.015 0.538 19.552 1.00 84.06 88 SER A C 1
ATOM 673 O O . SER A 1 88 ? -14.161 1.743 19.361 1.00 84.06 88 SER A O 1
ATOM 675 N N . VAL A 1 89 ? -13.032 -0.153 18.970 1.00 86.06 89 VAL A N 1
ATOM 676 C CA . VAL A 1 89 ? -12.123 0.441 17.978 1.00 86.06 89 VAL A CA 1
ATOM 677 C C . VAL A 1 89 ? -12.806 0.513 16.610 1.00 86.06 89 VAL A C 1
ATOM 679 O O . VAL A 1 89 ? -13.496 -0.407 16.174 1.00 86.06 89 VAL A O 1
ATOM 682 N N . SER A 1 90 ? -12.590 1.616 15.900 1.00 91.19 90 SER A N 1
ATOM 683 C CA . SER A 1 90 ? -13.079 1.828 14.546 1.00 91.19 90 SER A CA 1
ATOM 684 C C . SER A 1 90 ? -12.560 0.759 13.583 1.00 91.19 90 SER A C 1
ATOM 686 O O . SER A 1 90 ? -11.376 0.409 13.558 1.00 91.19 90 SER A O 1
ATOM 688 N N . THR A 1 91 ? -13.439 0.313 12.684 1.00 92.25 91 THR A N 1
ATOM 689 C CA . THR A 1 91 ? -13.099 -0.605 11.585 1.00 92.25 91 THR A CA 1
ATOM 690 C C . THR A 1 91 ? -11.900 -0.105 10.769 1.00 92.25 91 THR A C 1
ATOM 692 O O . THR A 1 91 ? -11.069 -0.904 10.335 1.00 92.25 91 THR A O 1
ATOM 695 N N . MET A 1 92 ? -11.753 1.216 10.611 1.00 93.62 92 MET A N 1
ATOM 696 C CA . MET A 1 92 ? -10.622 1.811 9.894 1.00 93.62 92 MET A CA 1
ATOM 697 C C . MET A 1 92 ? -9.288 1.589 10.606 1.00 93.62 92 MET A C 1
ATOM 699 O O . MET A 1 92 ? -8.291 1.299 9.950 1.00 93.62 92 MET A O 1
ATOM 703 N N . ALA A 1 93 ? -9.253 1.659 11.938 1.00 94.69 93 ALA A N 1
ATOM 704 C CA . ALA A 1 93 ? -8.033 1.406 12.698 1.00 94.69 93 ALA A CA 1
ATOM 705 C C . ALA A 1 93 ? -7.585 -0.060 12.573 1.00 94.69 93 ALA A C 1
ATOM 707 O O . ALA A 1 93 ? -6.394 -0.331 12.386 1.00 94.69 93 ALA A O 1
ATOM 708 N N . HIS A 1 94 ? -8.525 -1.009 12.571 1.00 94.38 94 HIS A N 1
ATOM 709 C CA . HIS A 1 94 ? -8.218 -2.412 12.278 1.00 94.38 94 HIS A CA 1
ATOM 710 C C . HIS A 1 94 ? -7.731 -2.614 10.843 1.00 94.38 94 HIS A C 1
ATOM 712 O O . HIS A 1 94 ? -6.756 -3.331 10.623 1.00 94.38 94 HIS A O 1
ATOM 718 N N . LEU A 1 95 ? -8.344 -1.944 9.865 1.00 95.94 95 LEU A N 1
ATOM 719 C CA . LEU A 1 95 ? -7.915 -2.038 8.473 1.00 95.94 95 LEU A CA 1
ATOM 720 C C . LEU A 1 95 ? -6.498 -1.482 8.266 1.00 95.94 95 LEU A C 1
ATOM 722 O O . LEU A 1 95 ? -5.671 -2.135 7.630 1.00 95.94 95 LEU A O 1
ATOM 726 N N . ILE A 1 96 ? -6.190 -0.327 8.861 1.00 96.81 96 ILE A N 1
ATOM 727 C CA . ILE A 1 96 ? -4.845 0.272 8.861 1.00 96.81 96 ILE A CA 1
ATOM 728 C C . ILE A 1 96 ? -3.834 -0.686 9.497 1.00 96.81 96 ILE A C 1
ATOM 730 O O . ILE A 1 96 ? -2.754 -0.893 8.950 1.00 96.81 96 ILE A O 1
ATOM 734 N N . SER A 1 97 ? -4.200 -1.325 10.609 1.00 96.44 97 SER A N 1
ATOM 735 C CA . SER A 1 97 ? -3.352 -2.305 11.300 1.00 96.44 97 SER A CA 1
ATOM 736 C C . SER A 1 97 ? -3.080 -3.546 10.451 1.00 96.44 97 SER A C 1
ATOM 738 O O . SER A 1 97 ? -1.948 -4.020 10.386 1.00 96.44 97 SER A O 1
ATOM 740 N N . LEU A 1 98 ? -4.094 -4.053 9.747 1.00 97.06 98 LEU A N 1
ATOM 741 C CA . LEU A 1 98 ? -3.953 -5.173 8.817 1.00 97.06 98 LEU A CA 1
ATOM 742 C C . LEU A 1 98 ? -3.018 -4.833 7.647 1.00 97.06 98 LEU A C 1
ATOM 744 O O . LEU A 1 98 ? -2.141 -5.632 7.317 1.00 97.06 98 LEU A O 1
ATOM 748 N N . VAL A 1 99 ? -3.168 -3.648 7.045 1.00 97.62 99 VAL A N 1
ATOM 749 C CA . VAL A 1 99 ? -2.259 -3.169 5.988 1.00 97.62 99 VAL A CA 1
ATOM 750 C C . VAL A 1 99 ? -0.843 -3.006 6.537 1.00 97.62 99 VAL A C 1
ATOM 752 O O . VAL A 1 99 ? 0.110 -3.453 5.904 1.00 97.62 99 VAL A O 1
ATOM 755 N N . HIS A 1 100 ? -0.697 -2.449 7.741 1.00 97.00 100 HIS A N 1
ATOM 756 C CA . HIS A 1 100 ? 0.593 -2.327 8.417 1.00 97.00 100 HIS A CA 1
ATOM 757 C C . HIS A 1 100 ? 1.278 -3.682 8.603 1.00 97.00 100 HIS A C 1
ATOM 759 O O . HIS A 1 100 ? 2.457 -3.809 8.291 1.00 97.00 100 HIS A O 1
ATOM 765 N N . TYR A 1 101 ? 0.551 -4.718 9.030 1.00 96.50 101 TYR A N 1
ATOM 766 C CA . TYR A 1 101 ? 1.114 -6.066 9.141 1.00 96.50 101 TYR A CA 1
ATOM 767 C C . TYR A 1 101 ? 1.563 -6.641 7.794 1.00 96.50 101 TYR A C 1
ATOM 769 O O . TYR A 1 101 ? 2.596 -7.310 7.744 1.00 96.50 101 TYR A O 1
ATOM 777 N N . LEU A 1 102 ? 0.832 -6.371 6.704 1.00 97.06 102 LEU A N 1
ATOM 778 C CA . LEU A 1 102 ? 1.278 -6.742 5.357 1.00 97.06 102 LEU A CA 1
ATOM 779 C C . LEU A 1 102 ? 2.566 -6.010 4.971 1.00 97.06 102 LEU A C 1
ATOM 781 O O . LEU A 1 102 ? 3.444 -6.626 4.370 1.00 97.06 102 LEU A O 1
ATOM 785 N N . THR A 1 103 ? 2.699 -4.735 5.338 1.00 96.12 103 THR A N 1
ATOM 786 C CA . THR A 1 103 ? 3.896 -3.932 5.063 1.00 96.12 103 THR A CA 1
ATOM 787 C C . THR A 1 103 ? 5.081 -4.390 5.905 1.00 96.12 103 THR A C 1
ATOM 789 O O . THR A 1 103 ? 6.127 -4.714 5.353 1.00 96.12 103 THR A O 1
ATOM 792 N N . ASP A 1 104 ? 4.955 -4.461 7.229 1.00 94.12 104 ASP A N 1
ATOM 793 C CA . ASP A 1 104 ? 6.062 -4.757 8.147 1.00 94.12 104 ASP A CA 1
ATOM 794 C C . ASP A 1 104 ? 6.651 -6.152 7.889 1.00 94.12 104 ASP A C 1
ATOM 796 O O . ASP A 1 104 ? 7.861 -6.298 7.701 1.00 94.12 104 ASP A O 1
ATOM 800 N N . GLN A 1 105 ? 5.790 -7.161 7.732 1.00 91.19 105 GLN A N 1
ATOM 801 C CA . GLN A 1 105 ? 6.205 -8.563 7.631 1.00 91.19 105 GLN A CA 1
ATOM 802 C C . GLN A 1 105 ? 6.413 -9.062 6.194 1.00 91.19 105 GLN A C 1
ATOM 804 O O . GLN A 1 105 ? 6.770 -10.226 6.012 1.00 91.19 105 GLN A O 1
ATOM 809 N N . TYR A 1 106 ? 6.245 -8.216 5.169 1.00 88.00 106 TYR A N 1
ATOM 810 C CA . TYR A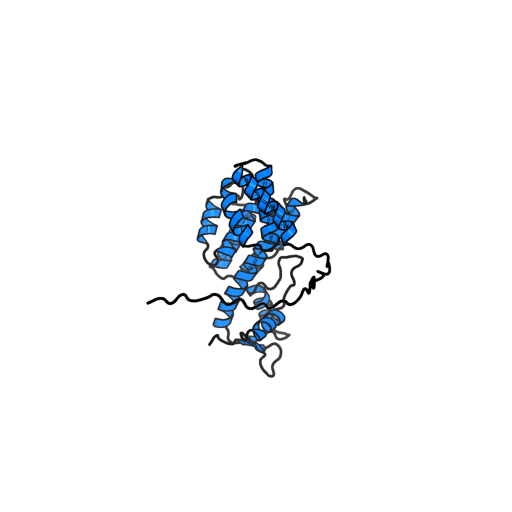 1 106 ? 6.429 -8.612 3.767 1.00 88.00 106 TYR A CA 1
ATOM 811 C C . TYR A 1 106 ? 7.770 -9.345 3.531 1.00 88.00 106 TYR A C 1
ATOM 813 O O . TYR A 1 106 ? 8.812 -8.827 3.950 1.00 88.00 106 TYR A O 1
ATOM 821 N N . PRO A 1 107 ? 7.778 -10.511 2.846 1.00 87.12 107 PRO A N 1
ATOM 822 C CA . PRO A 1 107 ? 6.644 -11.154 2.160 1.00 87.12 107 PRO A CA 1
ATOM 823 C C . PRO A 1 107 ? 5.830 -12.129 3.033 1.00 87.12 107 PRO A C 1
ATOM 825 O O . PRO A 1 107 ? 4.870 -12.739 2.559 1.00 87.12 107 PRO A O 1
ATOM 828 N N . ARG A 1 108 ? 6.195 -12.321 4.306 1.00 92.56 108 ARG A N 1
ATOM 829 C CA . ARG A 1 108 ? 5.499 -13.232 5.224 1.00 92.56 108 ARG A CA 1
ATOM 830 C C . ARG A 1 108 ? 4.155 -12.632 5.638 1.00 92.56 108 ARG A C 1
ATOM 832 O O . ARG A 1 108 ? 4.077 -11.510 6.116 1.00 92.56 108 ARG A O 1
ATOM 839 N N . GLN A 1 109 ? 3.088 -13.417 5.513 1.00 93.94 109 GLN A N 1
ATOM 840 C CA . GLN A 1 109 ? 1.719 -12.971 5.824 1.00 93.94 109 GLN A CA 1
ATOM 841 C C . GLN A 1 109 ? 1.099 -13.689 7.034 1.00 93.94 109 GLN A C 1
ATOM 843 O O . GLN A 1 109 ? -0.102 -13.593 7.263 1.00 93.94 109 GLN A O 1
ATOM 848 N N . GLY A 1 110 ? 1.906 -14.409 7.824 1.00 95.94 110 GLY A N 1
ATOM 849 C CA . GLY A 1 110 ? 1.419 -15.183 8.972 1.00 95.94 110 GLY A CA 1
ATOM 850 C C . GLY A 1 110 ? 0.761 -14.313 10.046 1.00 95.94 110 GLY A C 1
ATOM 851 O O . GLY A 1 110 ? -0.359 -14.597 10.455 1.00 95.94 110 GLY A O 1
ATOM 852 N N . VAL A 1 111 ? 1.419 -13.218 10.445 1.00 94.12 111 VAL A N 1
ATOM 853 C CA . VAL A 1 111 ? 0.894 -12.282 11.458 1.00 94.12 111 VAL A CA 1
ATOM 854 C C . VAL A 1 111 ? -0.380 -11.592 10.967 1.00 94.12 111 VAL A C 1
ATOM 856 O O . VAL A 1 111 ? -1.342 -11.465 11.717 1.00 94.12 111 VAL A O 1
ATOM 859 N N . PHE A 1 112 ? -0.418 -11.216 9.684 1.00 96.31 112 PHE A N 1
ATOM 860 C CA . PHE A 1 112 ? -1.617 -10.673 9.048 1.00 96.31 112 PHE A CA 1
ATOM 861 C C . PHE A 1 112 ? -2.798 -11.646 9.148 1.00 96.31 112 PHE A C 1
ATOM 863 O O . PHE A 1 112 ? -3.874 -11.250 9.586 1.00 96.31 112 PHE A O 1
ATOM 870 N N . GLN A 1 113 ? -2.595 -12.917 8.784 1.00 96.69 113 GLN A N 1
ATOM 871 C CA . GLN A 1 113 ? -3.658 -13.920 8.817 1.00 96.69 113 GLN A CA 1
ATOM 872 C C . GLN A 1 113 ? -4.134 -14.184 10.251 1.00 96.69 113 GLN A C 1
ATOM 874 O O . GLN A 1 113 ? -5.334 -14.196 10.499 1.00 96.69 113 GLN A O 1
ATOM 879 N N . GLN A 1 114 ? -3.202 -14.305 11.201 1.00 95.00 114 GLN A N 1
ATOM 880 C CA . GLN A 1 114 ? -3.527 -14.444 12.622 1.00 95.00 114 GLN A CA 1
ATOM 881 C C . GLN A 1 114 ? -4.380 -13.273 13.116 1.00 95.00 114 GLN A C 1
ATOM 883 O O . GLN A 1 114 ? -5.409 -13.491 13.747 1.00 95.00 114 GLN A O 1
ATOM 888 N N . HIS A 1 115 ? -3.995 -12.034 12.800 1.00 93.19 115 HIS A N 1
ATOM 889 C CA . HIS A 1 115 ? -4.763 -10.863 13.211 1.00 93.19 115 HIS A CA 1
ATOM 890 C C . HIS A 1 115 ? -6.141 -10.818 12.534 1.00 93.19 115 HIS A C 1
ATOM 892 O O . HIS A 1 115 ? -7.137 -10.550 13.197 1.00 93.19 115 HIS A O 1
ATOM 898 N N . LEU A 1 116 ? -6.226 -11.159 11.245 1.00 94.88 116 LEU A N 1
ATOM 899 C CA . LEU A 1 116 ? -7.490 -11.225 10.509 1.00 94.88 116 LEU A CA 1
ATOM 900 C C . LEU A 1 116 ? -8.465 -12.269 11.082 1.00 94.88 116 LEU A C 1
ATOM 902 O O . LEU A 1 116 ? -9.678 -12.054 11.047 1.00 94.88 116 LEU A O 1
ATOM 906 N N . ASP A 1 117 ? -7.946 -13.387 11.591 1.00 94.06 117 ASP A N 1
ATOM 907 C CA . ASP A 1 117 ? -8.744 -14.462 12.187 1.00 94.06 117 ASP A CA 1
ATOM 908 C C . ASP A 1 117 ? -9.175 -14.149 13.628 1.00 94.06 117 ASP A C 1
ATOM 910 O O . ASP A 1 117 ? -10.234 -14.604 14.060 1.00 94.06 117 ASP A O 1
ATOM 914 N N . LEU A 1 118 ? -8.395 -13.339 14.354 1.00 92.12 118 LEU A N 1
ATOM 915 C CA . LEU A 1 118 ? -8.726 -12.865 15.703 1.00 92.12 118 LEU A CA 1
ATOM 916 C C . LEU A 1 118 ? -9.777 -11.746 15.716 1.00 92.12 118 LEU A C 1
ATOM 918 O O . LEU A 1 118 ? -10.394 -11.509 16.755 1.00 92.12 118 LEU A O 1
ATOM 922 N N . LEU A 1 119 ? -9.980 -11.046 14.596 1.00 91.44 119 LEU A N 1
ATOM 923 C CA . LEU A 1 119 ? -10.951 -9.958 14.518 1.00 91.44 119 LEU A CA 1
ATOM 924 C C . LEU A 1 119 ? -12.393 -10.490 14.600 1.00 91.44 119 LEU A C 1
ATOM 926 O O . LEU A 1 119 ? -12.786 -11.348 13.795 1.00 91.44 119 LEU A O 1
ATOM 930 N N . PRO A 1 120 ? -13.226 -9.950 15.511 1.00 90.56 120 PRO A N 1
ATOM 931 C CA . PRO A 1 120 ? -14.638 -10.293 15.562 1.00 90.56 120 PRO A CA 1
ATOM 932 C C . PRO A 1 120 ? -15.333 -10.006 14.227 1.00 90.56 120 PRO A C 1
ATOM 934 O O . PRO A 1 120 ? -15.066 -9.010 13.549 1.00 90.56 120 PRO A O 1
ATOM 937 N N . SER A 1 121 ? -16.282 -10.868 13.854 1.00 89.69 121 SER A N 1
ATOM 938 C CA . SER A 1 121 ? -17.024 -10.720 12.591 1.00 89.69 121 SER A CA 1
ATOM 939 C C . SER A 1 121 ? -17.906 -9.464 12.545 1.00 89.69 121 SER A C 1
ATOM 941 O O . SER A 1 121 ? -18.381 -9.121 11.469 1.00 89.69 121 SER A O 1
ATOM 943 N N . SER A 1 122 ? -18.112 -8.782 13.676 1.00 89.44 122 SER A N 1
ATOM 944 C CA . SER A 1 122 ? -18.803 -7.491 13.760 1.00 89.44 122 SER A CA 1
ATOM 945 C C . SER A 1 122 ? -18.016 -6.351 13.108 1.00 89.44 122 SER A C 1
ATOM 947 O O . SER A 1 122 ? -18.621 -5.519 12.442 1.00 89.44 122 SER A O 1
ATOM 949 N N . PHE A 1 123 ? -16.685 -6.328 13.246 1.00 86.56 123 PHE A N 1
ATOM 950 C CA . PHE A 1 123 ? -15.836 -5.260 12.695 1.00 86.56 123 PHE A CA 1
ATOM 951 C C . PHE A 1 123 ? -15.565 -5.445 11.211 1.00 86.56 123 PHE A C 1
ATOM 953 O O . PHE A 1 123 ? -15.545 -4.494 10.437 1.00 86.56 123 PHE A O 1
ATOM 960 N N . LEU A 1 124 ? -15.351 -6.693 10.798 1.00 90.62 124 LEU A N 1
ATOM 961 C CA . LEU A 1 124 ? -15.015 -7.010 9.418 1.00 90.62 124 LEU A CA 1
ATOM 962 C C . LEU A 1 124 ? -15.798 -8.250 8.956 1.00 90.62 124 LEU A C 1
ATOM 964 O O . LEU A 1 124 ? -15.227 -9.351 8.856 1.00 90.62 124 LEU A O 1
ATOM 968 N N . PRO A 1 125 ? -17.116 -8.094 8.696 1.00 93.12 125 PRO A N 1
ATOM 969 C CA . PRO A 1 125 ? -17.980 -9.192 8.282 1.00 93.12 125 PRO A CA 1
ATOM 970 C C . PRO A 1 125 ? -17.396 -9.957 7.099 1.00 93.12 125 PRO A C 1
ATOM 972 O O . PRO A 1 125 ? -16.770 -9.380 6.212 1.00 93.12 125 PRO A O 1
ATOM 975 N N . ARG A 1 126 ? -17.618 -11.274 7.047 1.00 92.44 126 ARG A N 1
ATOM 976 C CA . ARG A 1 126 ? -17.016 -12.129 6.007 1.00 92.44 126 ARG A CA 1
ATOM 977 C C . ARG A 1 126 ? -17.355 -11.691 4.577 1.00 92.44 126 ARG A C 1
ATOM 979 O O . ARG A 1 126 ? -16.552 -11.903 3.675 1.00 92.44 126 ARG A O 1
ATOM 986 N N . GLY A 1 127 ? -18.524 -11.081 4.390 1.00 94.25 127 GLY A N 1
ATOM 987 C CA . GLY A 1 127 ? -18.992 -10.566 3.106 1.00 94.25 127 GLY A CA 1
ATOM 988 C C . GLY A 1 127 ? -18.683 -9.092 2.841 1.00 94.25 127 GLY A C 1
ATOM 989 O O . GLY A 1 127 ? -19.062 -8.622 1.773 1.00 94.25 127 GLY A O 1
ATOM 990 N N . SER A 1 128 ? -18.037 -8.368 3.765 1.00 95.12 128 SER A N 1
ATOM 991 C CA . SER A 1 128 ? -17.786 -6.935 3.587 1.00 95.12 128 SER A CA 1
ATOM 992 C C . SER A 1 128 ? -16.767 -6.675 2.477 1.00 95.12 128 SER A C 1
ATOM 994 O O . SER A 1 128 ? -15.796 -7.423 2.312 1.00 95.12 128 SER A O 1
ATOM 996 N N . GLU A 1 129 ? -16.963 -5.587 1.731 1.00 95.88 129 GLU A N 1
ATOM 997 C CA . GLU A 1 129 ? -16.037 -5.179 0.668 1.00 95.88 129 GLU A CA 1
ATOM 998 C C . GLU A 1 129 ? -14.636 -4.893 1.220 1.00 95.88 129 GLU A C 1
ATOM 1000 O O . GLU A 1 129 ? -13.650 -5.327 0.631 1.00 95.88 129 GLU A O 1
ATOM 1005 N N . ALA A 1 130 ? -14.531 -4.311 2.420 1.00 95.62 130 ALA A N 1
ATOM 1006 C CA . ALA A 1 130 ? -13.251 -4.102 3.100 1.00 95.62 130 ALA A CA 1
ATOM 1007 C C . ALA A 1 130 ? -12.480 -5.418 3.332 1.00 95.62 130 ALA A C 1
ATOM 1009 O O . ALA A 1 130 ? -11.268 -5.480 3.104 1.00 95.62 130 ALA A O 1
ATOM 1010 N N . ARG A 1 131 ? -13.168 -6.503 3.734 1.00 96.19 131 ARG A N 1
ATOM 1011 C CA . ARG A 1 131 ? -12.534 -7.821 3.907 1.00 96.19 131 ARG A CA 1
ATOM 1012 C C . ARG A 1 131 ? -12.114 -8.429 2.579 1.00 96.19 131 ARG A C 1
ATOM 1014 O O . ARG A 1 131 ? -11.001 -8.950 2.469 1.00 96.19 131 ARG A O 1
ATOM 1021 N N . LYS A 1 132 ? -12.987 -8.381 1.571 1.00 97.19 132 LYS A N 1
ATOM 1022 C CA . LYS A 1 132 ? -12.678 -8.877 0.220 1.00 97.19 132 LYS A CA 1
ATOM 1023 C C . LYS A 1 132 ? -11.490 -8.130 -0.379 1.00 97.19 132 LYS A C 1
ATOM 1025 O O . LYS A 1 132 ? -10.612 -8.756 -0.971 1.00 97.19 132 LYS A O 1
ATOM 1030 N N . TRP A 1 133 ? -11.431 -6.820 -0.168 1.00 97.88 133 TRP A N 1
ATOM 1031 C CA . TRP A 1 133 ? -10.335 -5.966 -0.594 1.00 97.88 133 TRP A CA 1
ATOM 1032 C C . TRP A 1 133 ? -9.015 -6.380 0.059 1.00 97.88 133 TRP A C 1
ATOM 1034 O O . TRP A 1 133 ? -8.097 -6.786 -0.653 1.00 97.88 133 TRP A O 1
ATOM 1044 N N . ILE A 1 134 ? -8.918 -6.380 1.394 1.00 97.75 134 ILE A N 1
ATOM 1045 C CA . ILE A 1 134 ? -7.639 -6.652 2.075 1.00 97.75 134 ILE A CA 1
ATOM 1046 C C . ILE A 1 134 ? -7.135 -8.083 1.828 1.00 97.75 134 ILE A C 1
ATOM 1048 O O . ILE A 1 134 ? -5.936 -8.309 1.653 1.00 97.75 134 ILE A O 1
ATOM 1052 N N . THR A 1 135 ? -8.044 -9.060 1.732 1.00 97.56 135 THR A N 1
ATOM 1053 C CA . THR A 1 135 ? -7.690 -10.446 1.377 1.00 97.56 135 THR A CA 1
ATOM 1054 C C . THR A 1 135 ? -7.239 -10.570 -0.078 1.00 97.56 135 THR A C 1
ATOM 1056 O O . THR A 1 135 ? -6.290 -11.302 -0.362 1.00 97.56 135 THR A O 1
ATOM 1059 N N . SER A 1 136 ? -7.846 -9.816 -0.999 1.00 98.12 136 SER A N 1
ATOM 1060 C CA . SER A 1 136 ? -7.408 -9.747 -2.398 1.00 98.12 136 SER A CA 1
ATOM 1061 C C . SER A 1 136 ? -6.047 -9.068 -2.538 1.00 98.12 136 SER A C 1
ATOM 1063 O O . SER A 1 136 ? -5.222 -9.543 -3.319 1.00 98.12 136 SER A O 1
ATOM 1065 N N . VAL A 1 137 ? -5.777 -8.017 -1.755 1.00 98.06 137 VAL A N 1
ATOM 1066 C CA . VAL A 1 137 ? -4.463 -7.358 -1.688 1.00 98.06 137 VAL A CA 1
ATOM 1067 C C . VAL A 1 137 ? -3.412 -8.362 -1.212 1.00 98.06 137 VAL A C 1
ATOM 1069 O O . VAL A 1 137 ? -2.445 -8.620 -1.931 1.00 98.06 137 VAL A O 1
ATOM 1072 N N . SER A 1 138 ? -3.645 -9.023 -0.073 1.00 97.75 138 SER A N 1
ATOM 1073 C CA . SER A 1 138 ? -2.780 -10.093 0.449 1.00 97.75 138 SER A CA 1
ATOM 1074 C C . SER A 1 138 ? -2.530 -11.200 -0.588 1.00 97.75 138 SER A C 1
ATOM 1076 O O . SER A 1 138 ? -1.381 -11.593 -0.813 1.00 97.75 138 SER A O 1
ATOM 1078 N N . ALA A 1 139 ? -3.577 -11.686 -1.263 1.00 97.69 139 ALA A N 1
ATOM 1079 C CA . ALA A 1 139 ? -3.459 -12.722 -2.287 1.00 97.69 139 ALA A CA 1
ATOM 1080 C C . ALA A 1 139 ? -2.656 -12.256 -3.512 1.00 97.69 139 ALA A C 1
ATOM 1082 O O . ALA A 1 139 ? -1.842 -13.020 -4.033 1.00 97.69 139 ALA A O 1
ATOM 1083 N N . SER A 1 140 ? -2.850 -11.011 -3.957 1.00 97.62 140 SER A N 1
ATOM 1084 C CA . SER A 1 140 ? -2.111 -10.446 -5.092 1.00 97.62 140 SER A CA 1
ATOM 1085 C C . SER A 1 140 ? -0.612 -10.326 -4.802 1.00 97.62 140 SER A C 1
ATOM 1087 O O . SER A 1 140 ? 0.192 -10.699 -5.652 1.00 97.62 140 SER A O 1
ATOM 1089 N N . LEU A 1 141 ? -0.238 -9.952 -3.573 1.00 96.50 141 LEU A N 1
ATOM 1090 C CA . LEU A 1 141 ? 1.154 -9.938 -3.117 1.00 96.50 141 LEU A CA 1
ATOM 1091 C C . LEU A 1 141 ? 1.779 -11.343 -3.109 1.00 96.50 141 LEU A C 1
ATOM 1093 O O . LEU A 1 141 ? 2.875 -11.516 -3.627 1.00 96.50 141 LEU A O 1
ATOM 1097 N N . ARG A 1 142 ? 1.081 -12.369 -2.593 1.00 95.56 142 ARG A N 1
ATOM 1098 C CA . ARG A 1 142 ? 1.607 -13.757 -2.572 1.00 95.56 142 ARG A CA 1
ATOM 1099 C C . ARG A 1 142 ? 1.798 -14.355 -3.958 1.00 95.56 142 ARG A C 1
ATOM 1101 O O . ARG A 1 142 ? 2.675 -15.184 -4.157 1.00 95.56 142 ARG A O 1
ATOM 1108 N N . THR A 1 143 ? 0.921 -13.990 -4.885 1.00 95.94 143 THR A N 1
ATOM 1109 C CA . THR A 1 143 ? 0.942 -14.496 -6.263 1.00 95.94 143 THR A CA 1
ATOM 1110 C C . THR A 1 143 ? 1.785 -13.627 -7.191 1.00 95.94 143 THR A C 1
ATOM 1112 O O . THR A 1 143 ? 1.828 -13.907 -8.386 1.00 95.94 143 THR A O 1
ATOM 1115 N N . HIS A 1 144 ? 2.432 -12.578 -6.665 1.00 95.06 144 HIS A N 1
ATOM 1116 C CA . HIS A 1 144 ? 3.177 -11.586 -7.442 1.00 95.06 144 HIS A CA 1
ATOM 1117 C C . HIS A 1 144 ? 2.362 -11.011 -8.618 1.00 95.06 144 HIS A C 1
ATOM 1119 O O . HIS A 1 144 ? 2.893 -10.673 -9.675 1.00 95.06 144 HIS A O 1
ATOM 1125 N N . ASN A 1 145 ? 1.039 -10.893 -8.450 1.00 96.06 145 ASN A N 1
ATOM 1126 C CA . ASN A 1 145 ? 0.162 -10.311 -9.459 1.00 96.06 145 ASN A CA 1
ATOM 1127 C C . ASN A 1 145 ? 0.160 -8.784 -9.318 1.00 96.06 145 ASN A C 1
ATOM 1129 O O . ASN A 1 145 ? -0.771 -8.189 -8.770 1.00 96.06 145 ASN A O 1
ATOM 1133 N N . TYR A 1 146 ? 1.231 -8.158 -9.805 1.00 94.94 146 TYR A N 1
ATOM 1134 C CA . TYR A 1 146 ? 1.482 -6.724 -9.641 1.00 94.94 146 TYR A CA 1
ATOM 1135 C C . TYR A 1 146 ? 0.422 -5.837 -10.294 1.00 94.94 146 TYR A C 1
ATOM 1137 O O . TYR A 1 146 ? 0.109 -4.775 -9.768 1.00 94.94 146 TYR A O 1
ATOM 1145 N N . VAL A 1 147 ? -0.172 -6.278 -11.408 1.00 93.88 147 VAL A N 1
ATOM 1146 C CA . VAL A 1 147 ? -1.238 -5.526 -12.089 1.00 93.88 147 VAL A CA 1
ATOM 1147 C C . VAL A 1 147 ? -2.486 -5.478 -11.211 1.00 93.88 147 VAL A C 1
ATOM 1149 O O . VAL A 1 147 ? -2.992 -4.396 -10.924 1.00 93.88 147 VAL A O 1
ATOM 1152 N N . LYS A 1 148 ? -2.924 -6.635 -10.698 1.00 96.88 148 LYS A N 1
ATOM 1153 C CA . LYS A 1 148 ? -4.061 -6.704 -9.774 1.00 96.88 148 LYS A CA 1
ATOM 1154 C C . LYS A 1 148 ? -3.776 -5.948 -8.476 1.00 96.88 148 LYS A C 1
ATOM 1156 O O . LYS A 1 148 ? -4.655 -5.272 -7.955 1.00 96.88 148 LYS A O 1
ATOM 1161 N N . PHE A 1 149 ? -2.554 -6.038 -7.953 1.00 97.75 149 PHE A N 1
ATOM 1162 C CA . PHE A 1 149 ? -2.143 -5.276 -6.774 1.00 97.75 149 PHE A CA 1
ATOM 1163 C C . PHE A 1 149 ? -2.228 -3.758 -7.015 1.00 97.75 149 PHE A C 1
ATOM 1165 O O . PHE A 1 149 ? -2.751 -3.032 -6.169 1.00 97.75 149 PHE A O 1
ATOM 1172 N N . ALA A 1 150 ? -1.782 -3.273 -8.177 1.00 97.06 150 ALA A N 1
ATOM 1173 C CA . ALA A 1 150 ? -1.863 -1.860 -8.544 1.00 97.06 150 ALA A CA 1
ATOM 1174 C C . ALA A 1 150 ? -3.313 -1.357 -8.623 1.00 97.06 150 ALA A C 1
ATOM 1176 O O . ALA A 1 150 ? -3.608 -0.262 -8.148 1.00 97.06 150 ALA A O 1
ATOM 1177 N N . GLU A 1 151 ? -4.212 -2.167 -9.188 1.00 96.94 151 GLU A N 1
ATOM 1178 C CA . GLU A 1 151 ? -5.647 -1.869 -9.266 1.00 96.94 151 GLU A CA 1
ATOM 1179 C C . GLU A 1 151 ? -6.285 -1.831 -7.875 1.00 96.94 151 GLU A C 1
ATOM 1181 O O . GLU A 1 151 ? -6.940 -0.854 -7.521 1.00 96.94 151 GLU A O 1
ATOM 1186 N N . LEU A 1 152 ? -6.037 -2.852 -7.049 1.00 97.88 152 LEU A N 1
ATOM 1187 C CA . LEU A 1 152 ? -6.596 -2.944 -5.699 1.00 97.88 152 LEU A CA 1
ATOM 1188 C C . LEU A 1 152 ? -6.079 -1.850 -4.762 1.00 97.88 152 LEU A C 1
ATOM 1190 O O . LEU A 1 152 ? -6.780 -1.456 -3.837 1.00 97.88 152 LEU A O 1
ATOM 1194 N N . THR A 1 153 ? -4.856 -1.364 -4.963 1.00 97.50 153 THR A N 1
ATOM 1195 C CA . THR A 1 153 ? -4.270 -0.299 -4.134 1.00 97.50 153 THR A CA 1
ATOM 1196 C C . THR A 1 153 ? -4.492 1.100 -4.702 1.00 97.50 153 THR A C 1
ATOM 1198 O O . THR A 1 153 ? -3.962 2.070 -4.156 1.00 97.50 153 THR A O 1
ATOM 1201 N N . HIS A 1 154 ? -5.252 1.239 -5.792 1.00 96.12 154 HIS A N 1
ATOM 1202 C CA . HIS A 1 154 ? -5.689 2.540 -6.289 1.00 96.12 154 HIS A CA 1
ATOM 1203 C C . HIS A 1 154 ? -6.699 3.171 -5.309 1.00 96.12 154 HIS A C 1
ATOM 1205 O O . HIS A 1 154 ? -7.543 2.437 -4.792 1.00 96.12 154 HIS A O 1
ATOM 1211 N N . PRO A 1 155 ? -6.669 4.499 -5.063 1.00 94.44 155 PRO A N 1
ATOM 1212 C CA . PRO A 1 155 ? -7.615 5.164 -4.158 1.00 94.44 155 PRO A CA 1
ATOM 1213 C C . PRO A 1 155 ? -9.088 4.812 -4.414 1.00 94.44 155 PRO A C 1
ATOM 1215 O O . PRO A 1 155 ? -9.848 4.596 -3.472 1.00 94.44 155 PRO A O 1
ATOM 1218 N N . ASP A 1 156 ? -9.478 4.691 -5.684 1.00 94.75 156 ASP A N 1
ATOM 1219 C CA . ASP A 1 156 ? -10.857 4.379 -6.084 1.00 94.75 156 ASP A CA 1
ATOM 1220 C C . ASP A 1 156 ? -11.315 2.977 -5.657 1.00 94.75 156 ASP A C 1
ATOM 1222 O O . ASP A 1 156 ? -12.503 2.748 -5.437 1.00 94.75 156 ASP A O 1
ATOM 1226 N N . ALA A 1 157 ? -10.385 2.029 -5.507 1.00 95.81 157 ALA A N 1
ATOM 1227 C CA . ALA A 1 157 ? -10.717 0.646 -5.176 1.00 95.81 157 ALA A CA 1
ATOM 1228 C C . ALA A 1 157 ? -11.218 0.483 -3.736 1.00 95.81 157 ALA A C 1
ATOM 1230 O O . ALA A 1 157 ? -11.917 -0.483 -3.439 1.00 95.81 157 ALA A O 1
ATOM 1231 N N . PHE A 1 158 ? -10.879 1.417 -2.846 1.00 94.81 158 PHE A N 1
ATOM 1232 C CA . PHE A 1 158 ? -11.274 1.372 -1.439 1.00 94.81 158 PHE A CA 1
ATOM 1233 C C . PHE A 1 158 ? -12.004 2.630 -0.960 1.00 94.81 158 PHE A C 1
ATOM 1235 O O . PHE A 1 158 ? -12.456 2.674 0.179 1.00 94.81 158 PHE A O 1
ATOM 1242 N N . SER A 1 159 ? -12.179 3.646 -1.809 1.00 92.44 159 SER A N 1
ATOM 1243 C CA . SER A 1 159 ? -12.890 4.880 -1.447 1.00 92.44 159 SER A CA 1
ATOM 1244 C C . SER A 1 159 ? -14.338 4.629 -1.010 1.00 92.44 159 SER A C 1
ATOM 1246 O O . SER A 1 159 ? -14.806 5.256 -0.061 1.00 92.44 159 SER A O 1
ATOM 1248 N N . HIS A 1 160 ? -15.016 3.679 -1.659 1.00 90.31 160 HIS A N 1
ATOM 1249 C CA . HIS A 1 160 ? -16.441 3.403 -1.470 1.00 90.31 160 HIS A CA 1
ATOM 1250 C C . HIS A 1 160 ? -16.799 2.827 -0.093 1.00 90.31 160 HIS A C 1
ATOM 1252 O O . HIS A 1 160 ? -17.871 3.126 0.411 1.00 90.31 160 HIS A O 1
ATOM 1258 N N . PHE A 1 161 ? -15.923 2.033 0.536 1.00 90.56 161 PHE A N 1
ATOM 1259 C CA . PHE A 1 161 ? -16.173 1.495 1.883 1.00 90.56 161 PHE A CA 1
ATOM 1260 C C . PHE A 1 161 ? -15.482 2.295 2.995 1.00 90.56 161 PHE A C 1
ATOM 1262 O O . PHE A 1 161 ? -15.652 1.985 4.174 1.00 90.56 161 PHE A O 1
ATOM 1269 N N . VAL A 1 162 ? -14.668 3.295 2.638 1.00 87.19 162 VAL A N 1
ATOM 1270 C CA . VAL A 1 162 ? -14.026 4.204 3.601 1.00 87.19 162 VAL A CA 1
ATOM 1271 C C . VAL A 1 162 ? -14.928 5.386 3.938 1.00 87.19 162 VAL A C 1
ATOM 1273 O O . VAL A 1 162 ? -14.908 5.860 5.069 1.00 87.19 162 VAL A O 1
ATOM 1276 N N . VAL A 1 163 ? -15.731 5.856 2.984 1.00 79.38 163 VAL A N 1
ATOM 1277 C CA . VAL A 1 163 ? -16.770 6.860 3.233 1.00 79.38 163 VAL A CA 1
ATOM 1278 C C . VAL A 1 163 ? -18.041 6.101 3.601 1.00 79.38 163 VAL A C 1
ATOM 1280 O O . VAL A 1 163 ? -18.626 5.452 2.742 1.00 79.38 163 VAL A O 1
ATOM 1283 N N . GLY A 1 164 ? -18.439 6.117 4.875 1.00 72.00 164 GLY A N 1
ATOM 1284 C CA . GLY A 1 164 ? -19.696 5.489 5.288 1.00 72.00 164 GLY A CA 1
ATOM 1285 C C . GLY A 1 164 ? -20.859 6.030 4.450 1.00 72.00 164 GLY A C 1
ATOM 1286 O O . GLY A 1 164 ? -20.970 7.240 4.275 1.00 72.00 164 GLY A O 1
ATOM 1287 N N . GLU A 1 165 ? -21.719 5.149 3.930 1.00 58.00 165 GLU A N 1
ATOM 1288 C CA . GLU A 1 165 ? -22.782 5.478 2.955 1.00 58.00 165 GLU A CA 1
ATOM 1289 C C . GLU A 1 165 ? -23.860 6.471 3.460 1.00 58.00 165 GLU A C 1
ATOM 1291 O O . GLU A 1 165 ? -24.816 6.752 2.743 1.00 58.00 165 GLU A O 1
ATOM 1296 N N . GLY A 1 166 ? -23.744 7.013 4.676 1.00 58.78 166 GLY A N 1
ATOM 1297 C CA . GLY A 1 166 ? -24.836 7.712 5.358 1.00 58.78 166 GLY A CA 1
ATOM 1298 C C . GLY A 1 166 ? -24.671 9.210 5.607 1.00 58.78 166 GLY A C 1
ATOM 1299 O O . GLY A 1 166 ? -25.694 9.874 5.752 1.00 58.78 166 GLY A O 1
ATOM 1300 N N . ASP A 1 167 ? -23.450 9.759 5.652 1.00 56.25 167 ASP A N 1
ATOM 1301 C CA . ASP A 1 167 ? -23.253 11.143 6.109 1.00 56.25 167 ASP A CA 1
ATOM 1302 C C . ASP A 1 167 ? -22.716 12.074 5.006 1.00 56.25 167 ASP A C 1
ATOM 1304 O O . ASP A 1 167 ? -21.591 11.901 4.530 1.00 56.25 167 ASP A O 1
ATOM 1308 N N . PRO A 1 168 ? -23.481 13.111 4.605 1.00 67.81 168 PRO A N 1
ATOM 1309 C CA . PRO A 1 168 ? -23.081 14.046 3.553 1.00 67.81 168 PRO A CA 1
ATOM 1310 C C . PRO A 1 168 ? -21.927 14.978 3.962 1.00 67.81 168 PRO A C 1
ATOM 1312 O O . PRO A 1 168 ? -21.432 15.732 3.125 1.00 67.81 168 PRO A O 1
ATOM 1315 N N . SER A 1 169 ? -21.481 14.940 5.223 1.00 73.00 169 SER A N 1
ATOM 1316 C CA . SER A 1 169 ? -20.330 15.702 5.704 1.00 73.00 169 SER A CA 1
ATOM 1317 C C . SER A 1 169 ? -19.345 14.768 6.408 1.00 73.00 169 SER A C 1
ATOM 1319 O O . SER A 1 169 ? -19.654 14.308 7.507 1.00 73.00 169 SER A O 1
ATOM 1321 N N . PRO A 1 170 ? -18.152 14.510 5.837 1.00 73.75 170 PRO A N 1
ATOM 1322 C CA . PRO A 1 170 ? -17.149 13.697 6.509 1.00 73.75 170 PRO A CA 1
ATOM 1323 C C . PRO A 1 170 ? -16.732 14.388 7.805 1.00 73.75 170 PRO A C 1
ATOM 1325 O O . PRO A 1 170 ? -16.395 15.578 7.804 1.00 73.75 170 PRO A O 1
ATOM 1328 N N . SER A 1 171 ? -16.746 13.651 8.913 1.00 81.31 171 SER A N 1
ATOM 1329 C CA . SER A 1 171 ? -16.179 14.171 10.150 1.00 81.31 171 SER A CA 1
ATOM 1330 C C . SER A 1 171 ? -14.670 14.398 9.958 1.00 81.31 171 SER A C 1
A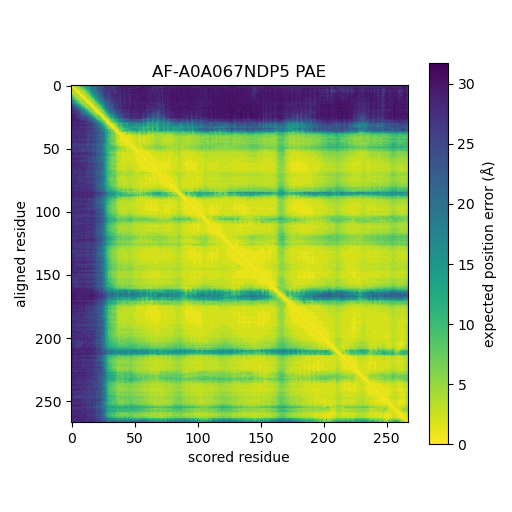TOM 1332 O O . SER A 1 171 ? -14.019 13.767 9.115 1.00 81.31 171 SER A O 1
ATOM 1334 N N . ALA A 1 172 ? -14.078 15.312 10.734 1.00 82.44 172 ALA A N 1
ATOM 1335 C CA . ALA A 1 172 ? -12.627 15.521 10.701 1.00 82.44 172 ALA A CA 1
ATOM 1336 C C . ALA A 1 172 ? -11.864 14.205 10.966 1.00 82.44 172 ALA A C 1
ATOM 1338 O O . ALA A 1 172 ? -10.815 13.961 10.366 1.00 82.44 172 ALA A O 1
ATOM 1339 N N . ASP A 1 173 ? -12.442 13.329 11.789 1.00 81.69 173 ASP A N 1
ATOM 1340 C CA . ASP A 1 173 ? -11.913 12.008 12.112 1.00 81.69 173 ASP A CA 1
ATOM 1341 C C . ASP A 1 173 ? -11.910 11.056 10.910 1.00 81.69 173 ASP A C 1
ATOM 1343 O O . ASP A 1 173 ? -10.899 10.397 10.661 1.00 81.69 173 ASP A O 1
ATOM 1347 N N . ASP A 1 174 ? -12.981 11.041 10.112 1.00 87.94 174 ASP A N 1
ATOM 1348 C CA . ASP A 1 174 ? -13.060 10.216 8.897 1.00 87.94 174 ASP A CA 1
ATOM 1349 C C . ASP A 1 174 ? -12.025 10.655 7.863 1.00 87.94 174 ASP A C 1
ATOM 1351 O O . ASP A 1 174 ? -11.404 9.834 7.180 1.00 87.94 174 ASP A O 1
ATOM 1355 N N . SER A 1 175 ? -11.785 11.967 7.774 1.00 91.25 175 SER A N 1
ATOM 1356 C CA . SER A 1 175 ? -10.761 12.510 6.886 1.00 91.25 175 SER A CA 1
ATOM 1357 C C . SER A 1 175 ? -9.355 12.044 7.289 1.00 91.25 175 SER A C 1
ATOM 1359 O O . SER A 1 175 ? -8.577 11.638 6.420 1.00 91.25 175 SER A O 1
ATOM 1361 N N . ALA A 1 176 ? -9.052 12.018 8.593 1.00 92.56 176 ALA A N 1
ATOM 1362 C CA . ALA A 1 176 ? -7.774 11.553 9.123 1.00 92.56 176 ALA A CA 1
ATOM 1363 C C . ALA A 1 176 ? -7.604 10.038 8.952 1.00 92.56 176 ALA A C 1
ATOM 1365 O O . ALA A 1 176 ? -6.549 9.592 8.505 1.00 92.56 176 ALA A O 1
ATOM 1366 N N . ALA A 1 177 ? -8.646 9.249 9.227 1.00 93.88 177 ALA A N 1
ATOM 1367 C CA . ALA A 1 177 ? -8.639 7.803 9.017 1.00 93.88 177 ALA A CA 1
ATOM 1368 C C . ALA A 1 177 ? -8.399 7.442 7.541 1.00 93.88 177 ALA A C 1
ATOM 1370 O O . ALA A 1 177 ? -7.576 6.578 7.231 1.00 93.88 177 ALA A O 1
ATOM 1371 N N . ARG A 1 178 ? -9.054 8.152 6.611 1.00 94.31 178 ARG A N 1
ATOM 1372 C CA . ARG A 1 178 ? -8.855 7.968 5.167 1.00 94.31 178 ARG A CA 1
ATOM 1373 C C . ARG A 1 178 ? -7.429 8.299 4.739 1.00 94.31 178 ARG A C 1
ATOM 1375 O O . ARG A 1 178 ? -6.822 7.515 4.013 1.00 94.31 178 ARG A O 1
ATOM 1382 N N . LEU A 1 179 ? -6.890 9.435 5.183 1.00 94.31 179 LEU A N 1
ATOM 1383 C CA . LEU A 1 179 ? -5.509 9.825 4.884 1.00 94.31 179 LEU A CA 1
ATOM 1384 C C . LEU A 1 179 ? -4.505 8.824 5.468 1.00 94.31 179 LEU A C 1
ATOM 1386 O O . LEU A 1 179 ? -3.548 8.456 4.793 1.00 94.31 179 LEU A O 1
ATOM 1390 N N . ALA A 1 180 ? -4.751 8.337 6.683 1.00 95.69 180 ALA A N 1
ATOM 1391 C CA . ALA A 1 180 ? -3.935 7.314 7.321 1.00 95.69 180 ALA A CA 1
ATOM 1392 C C . ALA A 1 180 ? -3.939 6.000 6.534 1.00 95.69 180 ALA A C 1
ATOM 1394 O O . ALA A 1 180 ? -2.871 5.440 6.292 1.00 95.69 180 ALA A O 1
ATOM 1395 N N . LEU A 1 181 ? -5.108 5.534 6.077 1.00 96.75 181 LEU A N 1
ATOM 1396 C CA . LEU A 1 181 ? -5.210 4.343 5.233 1.00 96.75 181 LEU A CA 1
ATOM 1397 C C . LEU A 1 181 ? -4.452 4.521 3.912 1.00 96.75 181 LEU A C 1
ATOM 1399 O O . LEU A 1 181 ? -3.683 3.645 3.524 1.00 96.75 181 LEU A O 1
ATOM 1403 N N . GLN A 1 182 ? -4.624 5.664 3.243 1.00 96.44 182 GLN A N 1
ATOM 1404 C CA . GLN A 1 182 ? -3.887 5.979 2.017 1.00 96.44 182 GLN A CA 1
ATOM 1405 C C . GLN A 1 182 ? -2.372 5.971 2.249 1.00 96.44 182 GLN A C 1
ATOM 1407 O O . GLN A 1 182 ? -1.642 5.410 1.435 1.00 96.44 182 GLN A O 1
ATOM 1412 N N . ALA A 1 183 ? -1.909 6.532 3.370 1.00 95.75 183 ALA A N 1
ATOM 1413 C CA . ALA A 1 183 ? -0.496 6.563 3.727 1.00 95.75 183 ALA A CA 1
ATOM 1414 C C . ALA A 1 183 ? 0.078 5.154 3.947 1.00 95.75 183 ALA A C 1
ATOM 1416 O O . ALA A 1 183 ? 1.089 4.817 3.334 1.00 95.75 183 ALA A O 1
ATOM 1417 N N . VAL A 1 184 ? -0.585 4.285 4.725 1.00 96.88 184 VAL A N 1
ATOM 1418 C CA . VAL A 1 184 ? -0.083 2.907 4.923 1.00 96.88 184 VAL A CA 1
ATOM 1419 C C . VAL A 1 184 ? -0.144 2.061 3.651 1.00 96.88 184 VAL A C 1
ATOM 1421 O O . VAL A 1 184 ? 0.729 1.217 3.441 1.00 96.88 184 VAL A O 1
ATOM 1424 N N . VAL A 1 185 ? -1.127 2.294 2.774 1.00 97.38 185 VAL A N 1
ATOM 1425 C CA . VAL A 1 185 ? -1.183 1.651 1.452 1.00 97.38 185 VAL A CA 1
ATOM 1426 C C . VAL A 1 185 ? -0.040 2.145 0.562 1.00 97.38 185 VAL A C 1
ATOM 1428 O O . VAL A 1 185 ? 0.561 1.343 -0.150 1.00 97.38 185 VAL A O 1
ATOM 1431 N N . ASP A 1 186 ? 0.312 3.429 0.609 1.00 96.12 186 ASP A N 1
ATOM 1432 C CA . ASP A 1 186 ? 1.464 3.966 -0.121 1.00 96.12 186 ASP A CA 1
ATOM 1433 C C . ASP A 1 186 ? 2.790 3.377 0.402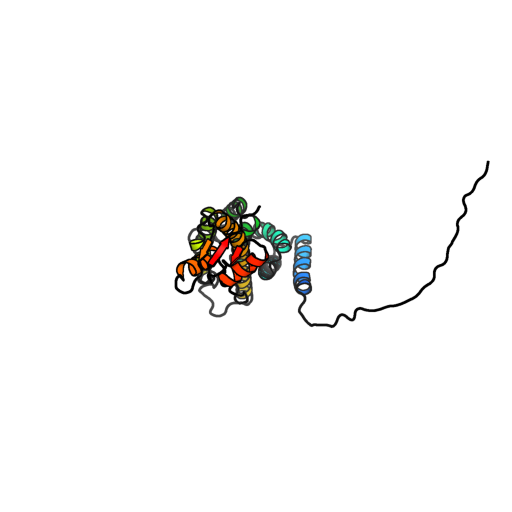 1.00 96.12 186 ASP A C 1
ATOM 1435 O O . ASP A 1 186 ? 3.638 2.965 -0.392 1.00 96.12 186 ASP A O 1
ATOM 1439 N N . SER A 1 187 ? 2.939 3.202 1.721 1.00 95.94 187 SER A N 1
ATOM 1440 C CA . SER A 1 187 ? 4.076 2.479 2.320 1.00 95.94 187 SER A CA 1
ATOM 1441 C C . SER A 1 187 ? 4.144 1.016 1.858 1.00 95.94 187 SER A C 1
ATOM 1443 O O . SER A 1 187 ? 5.223 0.530 1.508 1.00 95.94 187 SER A O 1
ATOM 1445 N N . LEU A 1 188 ? 3.001 0.324 1.760 1.00 97.38 188 LEU A N 1
ATOM 1446 C CA . LEU A 1 188 ? 2.930 -1.026 1.190 1.00 97.38 188 LEU A CA 1
ATOM 1447 C C . LEU A 1 188 ? 3.347 -1.043 -0.290 1.00 97.38 188 LEU A C 1
ATOM 1449 O O . LEU A 1 188 ? 4.111 -1.915 -0.706 1.00 97.38 188 LEU A O 1
ATOM 1453 N N . ARG A 1 189 ? 2.876 -0.072 -1.086 1.00 97.06 189 ARG A N 1
ATOM 1454 C CA . ARG A 1 189 ? 3.228 0.073 -2.510 1.00 97.06 189 ARG A CA 1
ATOM 1455 C C . ARG A 1 189 ? 4.722 0.313 -2.691 1.00 97.06 189 ARG A C 1
ATOM 1457 O O . ARG A 1 189 ? 5.306 -0.322 -3.561 1.00 97.06 189 ARG A O 1
ATOM 1464 N N . ARG A 1 190 ? 5.350 1.161 -1.866 1.00 95.62 190 ARG A N 1
ATOM 1465 C CA . ARG A 1 190 ? 6.810 1.377 -1.874 1.00 95.62 190 ARG A CA 1
ATOM 1466 C C . ARG A 1 190 ? 7.567 0.074 -1.621 1.00 95.62 190 ARG A C 1
ATOM 1468 O O . ARG A 1 190 ? 8.398 -0.308 -2.436 1.00 95.62 190 ARG A O 1
ATOM 1475 N N . LYS A 1 191 ? 7.205 -0.670 -0.571 1.00 96.00 191 LYS A N 1
ATOM 1476 C CA . LYS A 1 191 ? 7.870 -1.944 -0.256 1.00 96.00 191 LYS A CA 1
ATOM 1477 C C . LYS A 1 191 ? 7.672 -3.001 -1.347 1.00 96.00 191 LYS A C 1
ATOM 1479 O O . LYS A 1 191 ? 8.616 -3.694 -1.714 1.00 96.00 191 LYS A O 1
ATOM 1484 N N . SER A 1 192 ? 6.459 -3.107 -1.895 1.00 96.06 192 SER A N 1
ATOM 1485 C CA . SER A 1 192 ? 6.186 -4.007 -3.020 1.00 96.06 192 SER A CA 1
ATOM 1486 C C . SER A 1 192 ? 6.957 -3.595 -4.272 1.00 96.06 192 SER A C 1
ATOM 1488 O O . SER A 1 192 ? 7.428 -4.470 -4.988 1.00 96.06 192 SER A O 1
ATOM 1490 N N . ARG A 1 193 ? 7.089 -2.294 -4.550 1.00 96.69 193 ARG A N 1
ATOM 1491 C CA . ARG A 1 193 ? 7.815 -1.766 -5.711 1.00 96.69 193 ARG A CA 1
ATOM 1492 C C . ARG A 1 193 ? 9.281 -2.175 -5.690 1.00 96.69 193 ARG A C 1
ATOM 1494 O O . ARG A 1 193 ? 9.782 -2.587 -6.732 1.00 96.69 193 ARG A O 1
ATOM 1501 N N . ASP A 1 194 ? 9.937 -2.106 -4.536 1.00 95.25 194 ASP A N 1
ATOM 1502 C CA . ASP A 1 194 ? 11.343 -2.500 -4.393 1.00 95.25 194 ASP A CA 1
ATOM 1503 C C . ASP A 1 194 ? 11.549 -3.991 -4.711 1.00 95.25 194 ASP A C 1
ATOM 1505 O O . ASP A 1 194 ? 12.470 -4.365 -5.444 1.00 95.25 194 ASP A O 1
ATOM 1509 N N . ASP A 1 195 ? 10.647 -4.846 -4.221 1.00 95.25 195 ASP A N 1
ATOM 1510 C CA . ASP A 1 195 ? 10.656 -6.284 -4.506 1.00 95.25 195 ASP A CA 1
ATOM 1511 C C . ASP A 1 195 ? 10.369 -6.579 -5.986 1.00 95.25 195 ASP A C 1
ATOM 1513 O O . ASP A 1 195 ? 11.139 -7.282 -6.649 1.00 95.25 195 ASP A O 1
ATOM 1517 N N . THR A 1 196 ? 9.320 -5.963 -6.546 1.00 95.88 196 THR A N 1
ATOM 1518 C CA . THR A 1 196 ? 9.002 -6.052 -7.976 1.00 95.88 196 THR A CA 1
ATOM 1519 C C . THR A 1 196 ? 10.196 -5.626 -8.817 1.00 95.88 196 THR A C 1
ATOM 1521 O O . THR A 1 196 ? 10.566 -6.316 -9.764 1.00 95.88 196 THR A O 1
ATOM 1524 N N . TRP A 1 197 ? 10.842 -4.514 -8.469 1.00 96.06 197 TRP A N 1
ATOM 1525 C CA . TRP A 1 197 ? 12.003 -4.013 -9.189 1.00 96.06 197 TRP A CA 1
ATOM 1526 C C . TRP A 1 197 ? 13.170 -5.001 -9.157 1.00 96.06 197 TRP A C 1
ATOM 1528 O O . TRP A 1 197 ? 13.800 -5.248 -10.186 1.00 96.06 197 TRP A O 1
ATOM 1538 N N . SER A 1 198 ? 13.429 -5.628 -8.009 1.00 95.25 198 SER A N 1
ATOM 1539 C CA . SER A 1 198 ? 14.429 -6.692 -7.891 1.00 95.25 198 SER A CA 1
ATOM 1540 C C . SER A 1 198 ? 14.161 -7.848 -8.867 1.00 95.25 198 SER A C 1
ATOM 1542 O O . SER A 1 198 ? 15.055 -8.278 -9.603 1.00 95.25 198 SER A O 1
ATOM 1544 N N . ILE A 1 199 ? 12.907 -8.297 -8.954 1.00 94.81 199 ILE A N 1
ATOM 1545 C CA . ILE A 1 199 ? 12.485 -9.380 -9.854 1.00 94.81 199 ILE A CA 1
ATOM 1546 C C . ILE A 1 199 ? 12.577 -8.953 -11.326 1.00 94.81 199 ILE A C 1
ATOM 1548 O O . ILE A 1 199 ? 13.101 -9.690 -12.166 1.00 94.81 199 ILE A O 1
ATOM 1552 N N . LEU A 1 200 ? 12.135 -7.739 -11.653 1.00 95.12 200 LEU A N 1
ATOM 1553 C CA . LEU A 1 200 ? 12.207 -7.200 -13.009 1.00 95.12 200 LEU A CA 1
ATOM 1554 C C . LEU A 1 200 ? 13.656 -7.082 -13.497 1.00 95.12 200 LEU A C 1
ATOM 1556 O O . LEU A 1 200 ? 13.954 -7.467 -14.628 1.00 95.12 200 LEU A O 1
ATOM 1560 N N . ARG A 1 201 ? 14.583 -6.634 -12.642 1.00 95.25 201 ARG A N 1
ATOM 1561 C CA . ARG A 1 201 ? 16.004 -6.528 -13.008 1.00 95.25 201 ARG A CA 1
ATOM 1562 C C . ARG A 1 201 ? 16.663 -7.871 -13.307 1.00 95.25 201 ARG A C 1
ATOM 1564 O O . ARG A 1 201 ? 17.585 -7.940 -14.116 1.00 95.25 201 ARG A O 1
ATOM 1571 N N . THR A 1 202 ? 16.238 -8.937 -12.637 1.00 95.25 202 THR A N 1
ATOM 1572 C CA . THR A 1 202 ? 16.802 -10.273 -12.882 1.00 95.25 202 THR A CA 1
ATOM 1573 C C . THR A 1 202 ? 16.201 -10.928 -14.124 1.00 95.25 202 THR A C 1
ATOM 1575 O O . THR A 1 202 ? 16.898 -11.677 -14.814 1.00 95.25 202 THR A O 1
ATOM 1578 N N . SER A 1 203 ? 14.948 -10.595 -14.438 1.00 95.00 203 SER A N 1
ATOM 1579 C CA . SER A 1 203 ? 14.175 -11.208 -15.522 1.00 95.00 203 SER A CA 1
ATOM 1580 C C . SER A 1 203 ? 14.415 -10.564 -16.892 1.00 95.00 203 SER A C 1
ATOM 1582 O O . SER A 1 203 ? 14.356 -11.254 -17.908 1.00 95.00 203 SER A O 1
ATOM 1584 N N . TYR A 1 204 ? 14.728 -9.266 -16.943 1.00 95.62 204 TYR A N 1
ATOM 1585 C CA . TYR A 1 204 ? 14.837 -8.510 -18.194 1.00 95.62 204 TYR A CA 1
ATOM 1586 C C . TYR A 1 204 ? 16.211 -7.853 -18.347 1.00 95.62 204 TYR A C 1
ATOM 1588 O O . TYR A 1 204 ? 16.823 -7.407 -17.380 1.00 95.62 204 TYR A O 1
ATOM 1596 N N . ARG A 1 205 ? 16.712 -7.799 -19.588 1.00 95.75 205 ARG A N 1
ATOM 1597 C CA . ARG A 1 205 ? 18.012 -7.181 -19.923 1.00 95.75 205 ARG A CA 1
ATOM 1598 C C . ARG A 1 205 ? 17.879 -5.765 -20.467 1.00 95.75 205 ARG A C 1
ATOM 1600 O O . ARG A 1 205 ? 18.813 -4.977 -20.346 1.00 95.75 205 ARG A O 1
ATOM 1607 N N . GLU A 1 206 ? 16.749 -5.458 -21.086 1.00 95.19 206 GLU A N 1
ATOM 1608 C CA . GLU A 1 206 ? 16.477 -4.161 -21.687 1.00 95.19 206 GLU A CA 1
ATOM 1609 C C . GLU A 1 206 ? 14.997 -3.807 -21.561 1.00 95.19 206 GLU A C 1
ATOM 1611 O O . GLU A 1 206 ? 14.141 -4.690 -21.493 1.00 95.19 206 GLU A O 1
ATOM 1616 N N . TRP A 1 207 ? 14.721 -2.508 -21.547 1.00 94.00 207 TRP A N 1
ATOM 1617 C CA . TRP A 1 207 ? 13.385 -1.926 -21.532 1.00 94.00 207 TRP A CA 1
ATOM 1618 C C . TRP A 1 207 ? 13.273 -0.899 -22.652 1.00 94.00 207 TRP A C 1
ATOM 1620 O O . TRP A 1 207 ? 14.214 -0.144 -22.902 1.00 94.00 207 TRP A O 1
ATOM 1630 N N . SER A 1 208 ? 12.121 -0.849 -23.317 1.00 93.00 208 SER A N 1
ATOM 1631 C CA . SER A 1 208 ? 11.842 0.110 -24.388 1.00 93.00 208 SER A CA 1
ATOM 1632 C C . SER A 1 208 ? 10.642 0.968 -24.002 1.00 93.00 208 SER A C 1
ATOM 1634 O O . SER A 1 208 ? 9.515 0.483 -24.028 1.00 93.00 208 SER A O 1
ATOM 1636 N N . CYS A 1 209 ? 10.894 2.225 -23.641 1.00 90.75 209 CYS A N 1
ATOM 1637 C CA . CYS A 1 209 ? 9.899 3.250 -23.302 1.00 90.75 209 CYS A CA 1
ATOM 1638 C C . CYS A 1 209 ? 9.821 4.316 -24.411 1.00 90.75 209 CYS A C 1
ATOM 1640 O O . CYS A 1 209 ? 9.772 5.506 -24.134 1.00 90.75 209 CYS A O 1
ATOM 1642 N N . GLN A 1 210 ? 9.912 3.892 -25.672 1.00 88.06 210 GLN A N 1
ATOM 1643 C CA . GLN A 1 210 ? 9.848 4.793 -26.823 1.00 88.06 210 GLN A CA 1
ATOM 1644 C C . GLN A 1 210 ? 8.424 5.267 -27.100 1.00 88.06 210 GLN A C 1
ATOM 1646 O O . GLN A 1 210 ? 7.480 4.481 -26.977 1.00 88.06 210 GLN A O 1
ATOM 1651 N N . ASP A 1 211 ? 8.311 6.508 -27.574 1.00 76.88 211 ASP A N 1
ATOM 1652 C CA . ASP A 1 211 ? 7.067 7.077 -28.087 1.00 76.88 211 ASP A CA 1
ATOM 1653 C C . ASP A 1 211 ? 6.539 6.195 -29.234 1.00 76.88 211 ASP A C 1
ATOM 1655 O O . ASP A 1 211 ? 7.219 5.978 -30.240 1.00 76.88 211 ASP A O 1
ATOM 1659 N N . GLY A 1 212 ? 5.350 5.612 -29.049 1.00 77.88 212 GLY A N 1
ATOM 1660 C CA . GLY A 1 212 ? 4.735 4.651 -29.978 1.00 77.88 212 GLY A CA 1
ATOM 1661 C C . GLY A 1 212 ? 4.621 3.218 -29.440 1.00 77.88 212 GLY A C 1
ATOM 1662 O O . GLY A 1 212 ? 3.822 2.438 -29.957 1.00 77.88 212 GLY A O 1
ATOM 1663 N N . PHE A 1 213 ? 5.344 2.876 -28.367 1.00 75.81 213 PHE A N 1
ATOM 1664 C CA . PHE A 1 213 ? 5.190 1.613 -27.629 1.00 75.81 213 PHE A CA 1
ATOM 1665 C C . PHE A 1 213 ? 4.708 1.857 -26.193 1.00 75.81 213 PHE A C 1
ATOM 1667 O O . PHE A 1 213 ? 5.287 1.357 -25.224 1.00 75.81 213 PHE A O 1
ATOM 1674 N N . ASP A 1 214 ? 3.598 2.585 -26.061 1.00 85.19 214 ASP A N 1
ATOM 1675 C CA . ASP A 1 214 ? 3.007 2.997 -24.778 1.00 85.19 214 ASP A CA 1
ATOM 1676 C C . ASP A 1 214 ? 2.691 1.825 -23.841 1.00 85.19 214 ASP A C 1
ATOM 1678 O O . ASP A 1 214 ? 2.594 1.997 -22.623 1.00 85.19 214 ASP A O 1
ATOM 1682 N N . TRP A 1 215 ? 2.550 0.613 -24.385 1.00 92.69 215 TRP A N 1
ATOM 1683 C CA . TRP A 1 215 ? 2.232 -0.579 -23.609 1.00 92.69 215 TRP A CA 1
ATOM 1684 C C . TRP A 1 215 ? 3.331 -0.930 -22.601 1.00 92.69 215 TRP A C 1
ATOM 1686 O O . TRP A 1 215 ? 2.992 -1.229 -21.460 1.00 92.69 215 TRP A O 1
ATOM 1696 N N . THR A 1 216 ? 4.621 -0.850 -22.962 1.00 92.88 216 THR A N 1
ATOM 1697 C CA . THR A 1 216 ? 5.727 -1.200 -22.047 1.00 92.88 216 THR A CA 1
ATOM 1698 C C . THR A 1 216 ? 5.815 -0.192 -20.916 1.00 92.88 216 THR A C 1
ATOM 1700 O O . THR A 1 216 ? 5.930 -0.571 -19.752 1.00 92.88 216 THR A O 1
ATOM 1703 N N . ARG A 1 217 ? 5.713 1.097 -21.257 1.00 93.88 217 ARG A N 1
ATOM 1704 C CA . ARG A 1 217 ? 5.706 2.196 -20.292 1.00 93.88 217 ARG A CA 1
ATOM 1705 C C . ARG A 1 217 ? 4.541 2.048 -19.319 1.00 93.88 217 ARG A C 1
ATOM 1707 O O . ARG A 1 217 ? 4.749 1.988 -18.112 1.00 93.88 217 ARG A O 1
ATOM 1714 N N . THR A 1 218 ? 3.327 1.904 -19.845 1.00 93.88 218 THR A N 1
ATOM 1715 C CA . THR A 1 218 ? 2.107 1.750 -19.040 1.00 93.88 218 THR A CA 1
ATOM 1716 C C . THR A 1 218 ? 2.162 0.491 -18.179 1.00 93.88 218 THR A C 1
ATOM 1718 O O . THR A 1 218 ? 1.750 0.506 -17.020 1.00 93.88 218 THR A O 1
ATOM 1721 N N . TRP A 1 219 ? 2.669 -0.611 -18.731 1.00 94.69 219 TRP A N 1
ATOM 1722 C CA . TRP A 1 219 ? 2.864 -1.855 -17.998 1.00 94.69 219 TRP A CA 1
ATOM 1723 C C . TRP A 1 219 ? 3.860 -1.669 -16.851 1.00 94.69 219 TRP A C 1
ATOM 1725 O O . TRP A 1 219 ? 3.559 -2.071 -15.731 1.00 94.69 219 TRP A O 1
ATOM 1735 N N . LEU A 1 220 ? 4.987 -0.990 -17.084 1.00 95.62 220 LEU A N 1
ATOM 1736 C CA . LEU A 1 220 ? 6.002 -0.744 -16.062 1.00 95.62 220 LEU A CA 1
ATOM 1737 C C . LEU A 1 220 ? 5.476 0.185 -14.959 1.00 95.62 220 LEU A C 1
ATOM 1739 O O . LEU A 1 220 ? 5.635 -0.122 -13.779 1.00 95.62 220 LEU A O 1
ATOM 1743 N N . GLU A 1 221 ? 4.780 1.264 -15.326 1.00 95.75 221 GLU A N 1
ATOM 1744 C CA . GLU A 1 221 ? 4.123 2.177 -14.381 1.00 95.75 221 GLU A CA 1
ATOM 1745 C C . GLU A 1 221 ? 3.102 1.452 -13.495 1.00 95.75 221 GLU A C 1
ATOM 1747 O O . GLU A 1 221 ? 3.025 1.720 -12.292 1.00 95.75 221 GLU A O 1
ATOM 1752 N N . LYS A 1 222 ? 2.339 0.512 -14.073 1.00 95.56 222 LYS A N 1
ATOM 1753 C CA . LYS A 1 222 ? 1.387 -0.330 -13.338 1.00 95.56 222 LYS A CA 1
ATOM 1754 C C . LYS A 1 222 ? 2.101 -1.335 -12.439 1.00 95.56 222 LYS A C 1
ATOM 1756 O O . LYS A 1 222 ? 1.793 -1.393 -11.257 1.00 95.56 222 LYS A O 1
ATOM 1761 N N . CYS A 1 223 ? 3.064 -2.093 -12.960 1.00 95.88 223 CYS A N 1
ATOM 1762 C CA . CYS A 1 223 ? 3.775 -3.125 -12.204 1.00 95.88 223 CYS A CA 1
ATOM 1763 C C . CYS A 1 223 ? 4.584 -2.558 -11.034 1.00 95.88 223 CYS A C 1
ATOM 1765 O O . CYS A 1 223 ? 4.609 -3.156 -9.962 1.00 95.88 223 CYS A O 1
ATOM 1767 N N . LEU A 1 224 ? 5.227 -1.406 -11.227 1.00 97.06 224 LEU A N 1
ATOM 1768 C CA . LEU A 1 224 ? 5.965 -0.700 -10.177 1.00 97.06 224 LEU A CA 1
ATOM 1769 C C . LEU A 1 224 ? 5.076 0.224 -9.351 1.00 97.06 224 LEU A C 1
ATOM 1771 O O . LEU A 1 224 ? 5.522 0.791 -8.355 1.00 97.06 224 LEU A O 1
ATOM 1775 N N . VAL A 1 225 ? 3.806 0.355 -9.730 1.00 96.88 225 VAL A N 1
ATOM 1776 C CA . VAL A 1 225 ? 2.812 1.040 -8.921 1.00 96.88 225 VAL A CA 1
ATOM 1777 C C . VAL A 1 225 ? 3.247 2.504 -8.665 1.00 96.88 225 VAL A C 1
ATOM 1779 O O . VAL A 1 225 ? 3.209 3.001 -7.536 1.00 96.88 225 VAL A O 1
ATOM 1782 N N . LEU A 1 226 ? 3.734 3.182 -9.720 1.00 96.25 226 LEU A N 1
ATOM 1783 C CA . LEU A 1 226 ? 4.453 4.475 -9.649 1.00 96.25 226 LEU A CA 1
ATOM 1784 C C . LEU A 1 226 ? 3.562 5.694 -9.373 1.00 96.25 226 LEU A C 1
ATOM 1786 O O . LEU A 1 226 ? 4.051 6.758 -8.994 1.00 96.25 226 LEU A O 1
ATOM 1790 N N . ARG A 1 227 ? 2.247 5.545 -9.541 1.00 94.81 227 ARG A N 1
ATOM 1791 C CA . ARG A 1 227 ? 1.274 6.571 -9.146 1.00 94.81 227 ARG A CA 1
ATOM 1792 C C . ARG A 1 227 ? 1.196 6.634 -7.622 1.00 94.81 227 ARG A C 1
ATOM 1794 O O . ARG A 1 227 ? 1.264 5.587 -6.979 1.00 94.81 227 ARG A O 1
ATOM 1801 N N . SER A 1 228 ? 1.054 7.815 -7.037 1.00 91.12 228 SER A N 1
ATOM 1802 C CA . SER A 1 228 ? 0.841 7.904 -5.591 1.00 91.12 228 SER A CA 1
ATOM 1803 C C . SER A 1 228 ? -0.630 7.689 -5.247 1.00 91.12 228 SER A C 1
ATOM 1805 O O . SER A 1 228 ? -1.524 8.003 -6.033 1.00 91.12 228 SER A O 1
ATOM 1807 N N . VAL A 1 229 ? -0.874 7.125 -4.066 1.00 92.44 229 VAL A N 1
ATOM 1808 C CA . VAL A 1 229 ? -2.219 7.030 -3.471 1.00 92.44 229 VAL A CA 1
ATOM 1809 C C . VAL A 1 229 ? -2.572 8.315 -2.729 1.00 92.44 229 VAL A C 1
ATOM 1811 O O . VAL A 1 229 ? -3.745 8.657 -2.594 1.00 92.44 229 VAL A O 1
ATOM 1814 N N . SER A 1 230 ? -1.555 9.024 -2.237 1.00 87.88 230 SER A N 1
ATOM 1815 C CA . SER A 1 230 ? -1.740 10.250 -1.478 1.00 87.88 230 SER A CA 1
ATOM 1816 C C . SER A 1 230 ? -2.090 11.408 -2.414 1.00 87.88 230 SER A C 1
ATOM 1818 O O . SER A 1 230 ? -1.422 11.579 -3.436 1.00 87.88 230 SER A O 1
ATOM 1820 N N . PRO A 1 231 ? -3.056 12.271 -2.052 1.00 82.25 231 PRO A N 1
ATOM 1821 C CA . PRO A 1 231 ? -3.372 13.468 -2.833 1.00 82.25 231 PRO A CA 1
ATOM 1822 C C . PRO A 1 231 ? -2.194 14.450 -2.925 1.00 82.25 231 PRO A C 1
ATOM 1824 O O . PRO A 1 231 ? -2.145 15.268 -3.838 1.00 82.25 231 PRO A O 1
ATOM 1827 N N . HIS A 1 232 ? -1.240 14.364 -1.994 1.00 85.00 232 HIS A N 1
ATOM 1828 C CA . HIS A 1 232 ? -0.030 15.189 -1.979 1.00 85.00 232 HIS A CA 1
ATOM 1829 C C . HIS A 1 232 ? 1.178 14.482 -2.607 1.00 85.00 232 HIS A C 1
ATOM 1831 O O . HIS A 1 232 ? 2.253 15.071 -2.711 1.00 85.00 232 HIS A O 1
ATOM 1837 N N . GLY A 1 233 ? 1.037 13.206 -2.973 1.00 84.38 233 GLY A N 1
ATOM 1838 C CA . GLY A 1 233 ? 2.132 12.426 -3.519 1.00 84.38 233 GLY A CA 1
ATOM 1839 C C . GLY A 1 233 ? 2.367 12.745 -4.990 1.00 84.38 233 GLY A C 1
ATOM 1840 O O . GLY A 1 233 ? 1.433 12.864 -5.781 1.00 84.38 233 GLY A O 1
ATOM 1841 N N . GLN A 1 234 ? 3.635 12.870 -5.370 1.00 88.00 234 GLN A N 1
ATOM 1842 C CA . GLN A 1 234 ? 4.002 13.073 -6.765 1.00 88.00 234 GLN A CA 1
ATOM 1843 C C . GLN A 1 234 ? 3.879 11.754 -7.528 1.00 88.00 234 GLN A C 1
ATOM 1845 O O . GLN A 1 234 ? 4.482 10.746 -7.157 1.00 88.00 234 GLN A O 1
ATOM 1850 N N . ASN A 1 235 ? 3.102 11.769 -8.609 1.00 92.56 235 ASN A N 1
ATOM 1851 C CA . ASN A 1 235 ? 3.121 10.686 -9.582 1.00 92.56 235 ASN A CA 1
ATOM 1852 C C . ASN A 1 235 ? 4.470 10.690 -10.294 1.00 92.56 235 ASN A C 1
ATOM 1854 O O . ASN A 1 235 ? 4.918 11.740 -10.752 1.00 92.56 235 ASN A O 1
ATOM 1858 N N . MET A 1 236 ? 5.085 9.518 -10.407 1.00 95.50 236 MET A N 1
ATOM 1859 C CA . MET A 1 236 ? 6.338 9.358 -11.132 1.00 95.50 236 MET A CA 1
ATOM 1860 C C . MET A 1 236 ? 6.090 8.617 -12.442 1.00 95.50 236 MET A C 1
ATOM 1862 O O . MET A 1 236 ? 5.355 7.627 -12.462 1.00 95.50 236 MET A O 1
ATOM 1866 N N . THR A 1 237 ? 6.686 9.085 -13.538 1.00 95.38 237 THR A N 1
ATOM 1867 C CA . THR A 1 237 ? 6.661 8.333 -14.801 1.00 95.38 237 THR A CA 1
ATOM 1868 C C . THR A 1 237 ? 7.694 7.207 -14.776 1.00 95.38 237 THR A C 1
ATOM 1870 O O . THR A 1 237 ? 8.633 7.223 -13.974 1.00 95.38 237 THR A O 1
ATOM 1873 N N . ALA A 1 238 ? 7.542 6.225 -15.667 1.00 95.44 238 ALA A N 1
ATOM 1874 C CA . ALA A 1 238 ? 8.536 5.163 -15.825 1.00 95.44 238 ALA A CA 1
ATOM 1875 C C . ALA A 1 238 ? 9.942 5.718 -16.102 1.00 95.44 238 ALA A C 1
ATOM 1877 O O . ALA A 1 238 ? 10.917 5.238 -15.532 1.00 95.44 238 ALA A O 1
ATOM 1878 N N . GLU A 1 239 ? 10.051 6.744 -16.944 1.00 95.00 239 GLU A N 1
ATOM 1879 C CA . GLU A 1 239 ? 11.324 7.352 -17.331 1.00 95.00 239 GLU A CA 1
ATOM 1880 C C . GLU A 1 239 ? 11.990 8.062 -16.152 1.00 95.00 239 GLU A C 1
ATOM 1882 O O . GLU A 1 239 ? 13.174 7.848 -15.915 1.00 95.00 239 GLU A O 1
ATOM 1887 N N . GLN A 1 240 ? 11.228 8.832 -15.366 1.00 95.88 240 GLN A N 1
ATOM 1888 C CA . GLN A 1 240 ? 11.736 9.487 -14.154 1.00 95.88 240 GLN A CA 1
ATOM 1889 C C . GLN A 1 240 ? 12.236 8.464 -13.126 1.00 95.88 240 GLN A C 1
ATOM 1891 O O . GLN A 1 240 ? 13.288 8.651 -12.512 1.00 95.88 240 GLN A O 1
ATOM 1896 N N . TRP A 1 241 ? 11.504 7.357 -12.960 1.00 96.31 241 TRP A N 1
ATOM 1897 C CA . TRP A 1 241 ? 11.904 6.268 -12.069 1.00 96.31 241 TRP A CA 1
ATOM 1898 C C . TRP A 1 241 ? 13.191 5.581 -12.553 1.00 96.31 241 TRP A C 1
ATOM 1900 O O . TRP A 1 241 ? 14.116 5.354 -11.769 1.00 96.31 241 TRP A O 1
ATOM 1910 N N . LEU A 1 242 ? 13.286 5.286 -13.855 1.00 96.81 242 LEU A N 1
ATOM 1911 C CA . LEU A 1 242 ? 14.475 4.688 -14.467 1.00 96.81 242 LEU A CA 1
ATOM 1912 C C . LEU A 1 242 ? 15.689 5.620 -14.400 1.00 96.81 242 LEU A C 1
ATOM 1914 O O . LEU A 1 242 ? 16.789 5.155 -14.115 1.00 96.81 242 LEU A O 1
ATOM 1918 N N . GLU A 1 243 ? 15.504 6.923 -14.594 1.00 96.69 243 GLU A N 1
ATOM 1919 C CA . GLU A 1 243 ? 16.568 7.917 -14.451 1.00 96.69 243 GLU A CA 1
ATOM 1920 C C . GLU A 1 243 ? 17.089 7.992 -13.009 1.00 96.69 243 GLU A C 1
ATOM 1922 O O . GLU A 1 243 ? 18.300 8.066 -12.791 1.00 96.69 243 GLU A O 1
ATOM 1927 N N . GLY A 1 244 ? 16.199 7.894 -12.016 1.00 96.19 244 GLY A N 1
ATOM 1928 C CA . GLY A 1 244 ? 16.584 7.750 -10.611 1.00 96.19 244 GLY A CA 1
ATOM 1929 C C . GLY A 1 244 ? 17.507 6.550 -10.397 1.00 96.19 244 GLY A C 1
ATOM 1930 O O . GLY A 1 244 ? 18.612 6.697 -9.882 1.00 96.19 244 GLY A O 1
ATOM 1931 N N . HIS A 1 245 ? 17.113 5.381 -10.900 1.00 96.50 245 HIS A N 1
ATOM 1932 C CA . 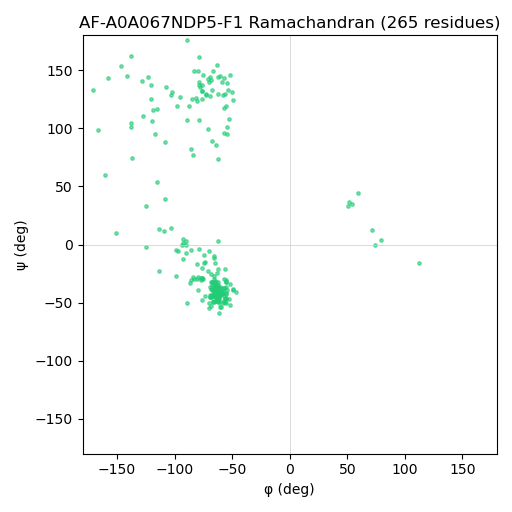HIS A 1 245 ? 17.913 4.160 -10.792 1.00 96.50 245 HIS A CA 1
ATOM 1933 C C . HIS A 1 245 ? 19.145 4.102 -11.699 1.00 96.50 245 HIS A C 1
ATOM 1935 O O . HIS A 1 245 ? 20.029 3.267 -11.482 1.00 96.50 245 HIS A O 1
ATOM 1941 N N . ALA A 1 246 ? 19.243 4.973 -12.701 1.00 96.81 246 ALA A N 1
ATOM 1942 C CA . ALA A 1 246 ? 20.460 5.119 -13.483 1.00 96.81 246 ALA A CA 1
ATOM 1943 C C . ALA A 1 246 ? 21.593 5.710 -12.639 1.00 96.81 246 ALA A C 1
ATOM 1945 O O . ALA A 1 246 ? 22.744 5.295 -12.776 1.00 96.81 246 ALA A O 1
ATOM 1946 N N . LYS A 1 247 ? 21.258 6.612 -11.706 1.00 96.62 247 LYS A N 1
ATOM 1947 C CA . LYS A 1 247 ? 22.212 7.183 -10.741 1.00 96.62 247 LYS A CA 1
ATOM 1948 C C . LYS A 1 247 ? 22.762 6.120 -9.787 1.00 96.62 247 LYS A C 1
ATOM 1950 O O . LYS A 1 247 ? 23.932 6.183 -9.428 1.00 96.62 247 LYS A O 1
ATOM 1955 N N . ASP A 1 248 ? 21.956 5.108 -9.469 1.00 95.56 248 ASP A N 1
ATOM 1956 C CA . ASP A 1 248 ? 22.365 3.946 -8.666 1.00 95.56 248 ASP A CA 1
ATOM 1957 C C . ASP A 1 248 ? 23.167 2.905 -9.473 1.00 95.56 248 ASP A C 1
ATOM 1959 O O . ASP A 1 248 ? 23.596 1.882 -8.941 1.00 95.56 248 ASP A O 1
ATOM 1963 N N . GLY A 1 249 ? 23.330 3.108 -10.786 1.00 96.19 249 GLY A N 1
ATOM 1964 C CA . GLY A 1 249 ? 23.981 2.152 -11.681 1.00 96.19 249 GLY A CA 1
ATOM 1965 C C . GLY A 1 249 ? 23.164 0.884 -11.954 1.00 96.19 249 GLY A C 1
ATOM 1966 O O . GLY A 1 249 ? 23.699 -0.073 -12.512 1.00 96.19 249 GLY A O 1
ATOM 1967 N N . HIS A 1 250 ? 21.877 0.851 -11.589 1.00 96.25 250 HIS A N 1
ATOM 1968 C CA . HIS A 1 250 ? 20.991 -0.293 -11.838 1.00 96.25 250 HIS A CA 1
ATOM 1969 C C . HIS A 1 250 ? 20.544 -0.392 -13.299 1.00 96.25 250 HIS A C 1
ATOM 1971 O O . HIS A 1 250 ? 20.277 -1.487 -13.798 1.00 96.25 250 HIS A O 1
ATOM 1977 N N . VAL A 1 251 ? 20.450 0.743 -13.985 1.00 97.31 251 VAL A N 1
ATOM 1978 C CA . VAL A 1 251 ? 20.125 0.837 -15.411 1.00 97.31 251 VAL A CA 1
ATOM 1979 C C . VAL A 1 251 ? 21.016 1.876 -16.077 1.00 97.31 251 VAL A C 1
ATOM 1981 O O . VAL A 1 251 ? 21.609 2.718 -15.411 1.00 97.31 251 VAL A O 1
ATOM 1984 N N . ARG A 1 252 ? 21.121 1.835 -17.402 1.00 97.12 252 ARG A N 1
ATOM 1985 C CA . ARG A 1 252 ? 21.758 2.899 -18.184 1.00 97.12 252 ARG A CA 1
ATOM 1986 C C . ARG A 1 252 ? 20.995 3.146 -19.483 1.00 97.12 252 ARG A C 1
ATOM 1988 O O . ARG A 1 252 ? 20.484 2.174 -20.052 1.00 97.12 252 ARG A O 1
ATOM 1995 N N . PRO A 1 253 ? 20.917 4.393 -19.971 1.00 96.69 253 PRO A N 1
ATOM 1996 C CA . PRO A 1 253 ? 20.362 4.657 -21.291 1.00 96.69 253 PRO A CA 1
ATOM 1997 C C . PRO A 1 253 ? 21.220 3.965 -22.355 1.00 96.69 253 PRO A C 1
ATOM 1999 O O . PRO A 1 253 ? 22.443 3.842 -22.217 1.00 96.69 253 PRO A O 1
ATOM 2002 N N . ARG A 1 254 ? 20.581 3.460 -23.409 1.00 96.06 254 ARG A N 1
ATOM 2003 C CA . ARG A 1 254 ? 21.290 2.867 -24.540 1.00 96.06 254 ARG A CA 1
ATOM 2004 C C . ARG A 1 254 ? 21.778 3.974 -25.467 1.00 96.06 254 ARG A C 1
ATOM 2006 O O . ARG A 1 254 ? 20.993 4.782 -25.947 1.00 96.06 254 ARG A O 1
ATOM 2013 N N . GLU A 1 255 ? 23.071 3.961 -25.760 1.00 93.69 255 GLU A N 1
ATOM 2014 C CA . GLU A 1 255 ? 23.682 4.911 -26.689 1.00 93.69 255 GLU A CA 1
ATOM 2015 C C . GLU A 1 255 ? 23.016 4.836 -28.073 1.00 93.69 255 GLU A C 1
ATOM 2017 O O . GLU A 1 255 ? 22.854 3.753 -28.644 1.00 93.69 255 GLU A O 1
ATOM 2022 N N . GLY A 1 256 ? 22.612 5.998 -28.591 1.00 91.38 256 GLY A N 1
ATOM 2023 C CA . GLY A 1 256 ? 22.042 6.157 -29.931 1.00 91.38 256 GLY A CA 1
ATOM 2024 C C . GLY A 1 256 ? 20.569 5.768 -30.088 1.00 91.38 256 GLY A C 1
ATOM 2025 O O . GLY A 1 256 ? 20.078 5.793 -31.214 1.00 91.38 256 GLY A O 1
ATOM 2026 N N . ILE A 1 257 ? 19.862 5.391 -29.014 1.00 90.94 257 ILE A N 1
ATOM 2027 C CA . ILE A 1 257 ? 18.433 5.049 -29.072 1.00 90.94 257 ILE A CA 1
ATOM 2028 C C . ILE A 1 257 ? 17.702 5.654 -27.868 1.00 90.94 257 ILE A C 1
ATOM 2030 O O . ILE A 1 257 ? 17.718 5.082 -26.775 1.00 90.94 257 ILE A O 1
ATOM 2034 N N . ASP A 1 258 ? 17.008 6.769 -28.093 1.00 90.12 258 ASP A N 1
ATOM 2035 C CA . ASP A 1 258 ? 16.193 7.419 -27.064 1.00 90.12 258 ASP A CA 1
ATOM 2036 C C . ASP A 1 258 ? 15.085 6.487 -26.558 1.00 90.12 258 ASP A C 1
ATOM 2038 O O . ASP A 1 258 ? 14.553 5.652 -27.297 1.00 90.12 258 ASP A O 1
ATOM 2042 N N . GLY A 1 259 ? 14.777 6.586 -25.263 1.00 90.25 259 GLY A N 1
ATOM 2043 C CA . GLY A 1 259 ? 13.749 5.784 -24.594 1.00 90.25 259 GLY A CA 1
ATOM 2044 C C . GLY A 1 259 ? 14.121 4.318 -24.338 1.00 90.25 259 GLY A C 1
ATOM 2045 O O . GLY A 1 259 ? 13.322 3.587 -23.752 1.00 90.25 259 GLY A O 1
ATOM 2046 N N . ARG A 1 260 ? 15.313 3.853 -24.737 1.00 94.75 260 ARG A N 1
ATOM 2047 C CA . ARG A 1 260 ? 15.757 2.474 -24.487 1.00 94.75 260 ARG A CA 1
ATOM 2048 C C . ARG A 1 260 ? 16.754 2.405 -23.332 1.00 94.75 260 ARG A C 1
ATOM 2050 O O . ARG A 1 260 ? 17.756 3.113 -23.305 1.00 94.75 260 ARG A O 1
ATOM 2057 N N . TRP A 1 261 ? 16.507 1.482 -22.411 1.00 96.31 261 TRP A N 1
ATOM 2058 C CA . TRP A 1 261 ? 17.278 1.303 -21.183 1.00 96.31 261 TRP A CA 1
ATOM 2059 C C . TRP A 1 261 ? 17.871 -0.101 -21.124 1.00 96.31 261 TRP A C 1
ATOM 2061 O O . TRP A 1 261 ? 17.194 -1.077 -21.437 1.00 96.31 261 TRP A O 1
ATOM 2071 N N . ILE A 1 262 ? 19.130 -0.213 -20.708 1.00 97.19 262 ILE A N 1
ATOM 2072 C CA . ILE A 1 262 ? 19.818 -1.485 -20.462 1.00 97.19 262 ILE A CA 1
ATOM 2073 C C . ILE A 1 262 ? 19.876 -1.709 -18.953 1.00 97.19 262 ILE A C 1
ATOM 2075 O O . ILE A 1 262 ? 20.325 -0.834 -18.214 1.00 97.19 262 ILE A O 1
ATOM 2079 N N . VAL A 1 263 ? 19.450 -2.888 -18.501 1.00 96.75 263 VAL A N 1
ATOM 2080 C CA . VAL A 1 263 ? 19.522 -3.292 -17.094 1.00 96.75 263 VAL A CA 1
ATOM 2081 C C . VAL A 1 263 ? 20.930 -3.774 -16.769 1.00 96.75 263 VAL A C 1
ATOM 2083 O O . VAL A 1 263 ? 21.450 -4.708 -17.386 1.00 96.75 263 VAL A O 1
ATOM 2086 N N . CYS A 1 264 ? 21.544 -3.153 -15.769 1.00 95.25 264 CYS A N 1
ATOM 2087 C CA . CYS A 1 264 ? 22.835 -3.557 -15.238 1.00 95.25 264 CYS A CA 1
ATOM 2088 C C . CYS A 1 264 ? 22.611 -4.617 -14.155 1.00 95.25 264 CYS A C 1
ATOM 2090 O O . CYS A 1 264 ? 21.953 -4.369 -13.142 1.00 95.25 264 CYS A O 1
ATOM 2092 N N . LYS A 1 265 ? 23.152 -5.823 -14.360 1.00 88.81 265 LYS A N 1
ATOM 2093 C CA . LYS A 1 265 ? 23.098 -6.863 -13.329 1.00 88.81 265 LYS A CA 1
ATOM 2094 C C . LYS A 1 265 ? 24.017 -6.486 -12.162 1.00 88.81 265 LYS A C 1
ATOM 2096 O O . LYS A 1 265 ? 25.119 -5.997 -12.425 1.00 88.81 265 LYS A O 1
ATOM 2101 N N . PRO A 1 266 ? 23.597 -6.724 -10.905 1.00 78.25 266 PRO A N 1
ATOM 2102 C CA . PRO A 1 266 ? 24.512 -6.625 -9.776 1.00 78.25 266 PRO A CA 1
ATOM 2103 C C . PRO A 1 266 ? 25.694 -7.570 -10.034 1.00 78.25 266 PRO A C 1
ATOM 2105 O O . PRO A 1 266 ? 25.483 -8.712 -10.452 1.00 78.25 266 PRO A O 1
ATOM 2108 N N . ARG A 1 267 ? 26.915 -7.044 -9.898 1.00 64.19 267 ARG A N 1
ATOM 2109 C CA . ARG A 1 267 ? 28.149 -7.835 -9.979 1.00 64.19 267 ARG A CA 1
ATOM 2110 C C . ARG A 1 267 ? 28.341 -8.654 -8.715 1.00 64.19 267 ARG A C 1
ATOM 2112 O O . ARG A 1 267 ? 27.936 -8.154 -7.643 1.00 64.19 267 ARG A O 1
#

Radius of gyration: 25.84 Å; Cα contacts (8 Å, |Δi|>4): 256; chains: 1; bounding box: 89×48×79 Å

Secondary structure (DSSP, 8-state):
---PPPP-----------------------HHHHHHHHHHHHHHHHHHT--SHHHHHHHHHHHHHHHHTT-HHHHHHHGGGSGGGGGG--HHHHHHHHHHHHHHHTT--HHHHHHHHHS-TTTS-TT-HHHHHHHHHHHHHHTT-HHHHHHHTSHHHHHHHHS-TT-SS--HHHHHHHHHHHHHHHHHHHHHHHHHHHHHHHH-SEEE--TT-HHHHHHHHHHTT-S-SSTTSPP--HHHHHHHHHHTTSEEEPTT-TTEEEEPPP-

Mean predicted aligned error: 9.38 Å

Sequence (267 aa):
MELIASVSRSSGLEKDGDTEPQCNTSRGLAPDRVYLSPGKLREGISSSNRQDAFTLKVYETSLFMAAIFDSQKQLNSIVPQLPSLHDSVSTMAHLISLVHYLTDQYPRQGVFQQHLDLLPSSFLPRGSEARKWITSVSASLRTHNYVKFAELTHPDAFSHFVVGEGDPSPSADDSAARLALQAVVDSLRRKSRDDTWSILRTSYREWSCQDGFDWTRTWLEKCLVLRSVSPHGQNMTAEQWLEGHAKDGHVRPREGIDGRWIVCKPR

Foldseek 3Di:
DDDDDDDDDDDDDDDDDDDDPPPPDPPDPPLVVVLVVLVVVLVVCVVVVDLDPVNQVSLLLQLLSCLLVVVLVSLVVRLVCVLVNQPDHALLSLLLSLLNCVLVVPPDCPVSVVSVVSHDCVSPPPPDLSNVLSVQLNVCSVVLVLLSNLVSLALVNCVVVLPPPPDPDDDPSSVSSSSSSLSSSQSSLQSQLVVLVVVCLVVDFKAAQDDPCVVRQVVNCSSSSQQGNHPPDDRDGPVNVVVVCVVVVQWDADPPDPRMIGGDDDD

Organism: Pleurotus ostreatus (strain PC15) (NCBI:txid1137138)

Nearest PDB structures (foldseek):
  8f5p-assembly1_C  TM=2.444E-01  e=1.999E+00  Leishmania tarentolae
  8hme-assembly1_A  TM=3.032E-01  e=5.344E+00  Tetrahymena thermophila

Solvent-accessible surface area (backbone atoms only — not comparable to full-atom values): 15668 Å² total; per-residue (Å²): 136,86,82,86,86,79,88,82,89,82,90,84,90,85,77,94,73,91,73,76,78,79,74,76,81,69,91,61,86,57,68,69,69,70,53,54,56,50,55,55,48,50,51,55,36,65,74,65,70,58,86,49,74,65,48,51,51,50,54,48,53,42,47,28,51,23,29,58,68,69,33,62,74,51,41,68,65,46,53,80,55,48,71,84,46,57,96,76,58,56,52,61,56,55,51,41,42,46,46,42,36,47,44,75,42,56,91,53,53,64,68,33,51,52,52,64,69,69,51,57,59,86,68,54,33,89,86,35,66,67,44,55,47,54,53,48,43,54,50,20,62,77,68,67,36,36,58,61,33,36,54,60,63,33,57,77,64,51,46,72,78,68,48,66,98,80,60,99,65,78,49,75,65,56,54,42,46,52,47,12,40,31,31,39,50,41,54,33,42,52,58,50,23,57,53,47,48,55,52,48,53,75,74,40,59,65,50,58,52,34,95,90,43,61,64,52,36,53,47,48,29,35,47,42,41,34,59,50,50,41,95,85,45,72,66,47,52,52,65,60,52,49,54,58,36,32,76,73,56,46,30,42,77,40,87,97,41,83,50,28,35,35,46,46,68,88,129